Protein AF-A0A8T5GS54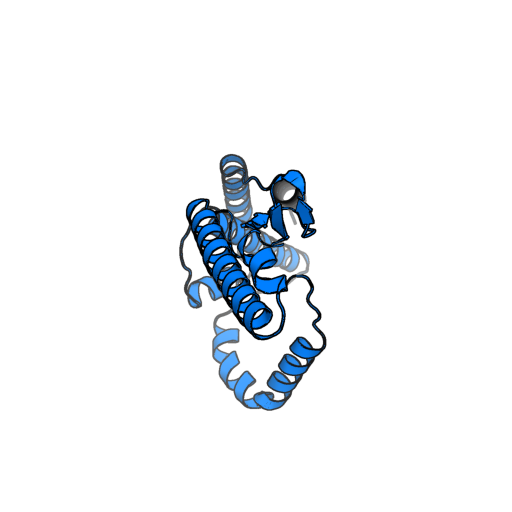-F1 (afdb_monomer)

Secondary structure (DSSP, 8-state):
--HHHHHHHHHHHHHHHHHHHHHHHHT---HHHHHHHHHHHHHHHHHSPP-SS--SHHHHHHHHHHHHHHHHHHHHHHHH--PPPPHHHHHHHTT--HHHHHHHHHHHHHTHHHHHHHHHHHHHH---TT-S----TTSHHHHHHHHHHHHHHHHHHHHHHHHHHHHH-TTHHHHHT-EEEEESSSS-EEETTTTEEEEE-TT-

Nearest PDB structures (foldseek):
  4hwh-assembly3_C  TM=6.757E-01  e=2.196E+00  Arabidopsis thaliana
  4hwd-assembly3_B  TM=6.911E-01  e=3.655E+00  Arabidopsis thaliana

Mean predicted aligned error: 18.64 Å

Sequence (204 aa):
MNEEILMESERILNELDRIGKFGNKYRVSLPQEEVRILDKIHELGESIPDIETPKNQDELVQAELKRRLTGDAFLLEQRLSPRHYDFDTVVSMYGIPAEDINGLRGWLESNREETLESIDRLYQTKDIPNLEFGLSLDIPSVRKKSEKFATKNIGRYHKHLGRLLQDLTGVGNFFGDIDVVPTDNPRSYFNPTRKTLAIGIPAI

Foldseek 3Di:
DPVVLVVLLVVLVVLVVVQVVVCVVPVDHDLVSLVVSLVSLVVSLVVQDADPDDPDPVSVVSNVSSLVSLLSSVVSCVVNDVDDDDPVRVCVSNVPPVVCVVCVVVVCVVCVVVVVVVVVVVVVVDPPVPPPPLPPVVPVVVVVVVQVVCQVVVVVVLLVVLVVVVVVDVCSVVSVQAREGEDCPQDWDADPVNSYTYHYDPRD

Structure (mmCIF, N/CA/C/O backbone):
data_AF-A0A8T5GS54-F1
#
_entry.id   AF-A0A8T5GS54-F1
#
loop_
_atom_site.group_PDB
_atom_site.id
_atom_site.type_symbol
_atom_site.label_atom_id
_atom_site.label_alt_id
_atom_site.label_comp_id
_atom_site.label_asym_id
_atom_site.label_entity_id
_atom_site.label_seq_id
_atom_site.pdbx_PDB_ins_code
_atom_site.Cartn_x
_atom_site.Cartn_y
_atom_site.Cartn_z
_atom_site.occupancy
_atom_site.B_iso_or_equiv
_atom_site.auth_seq_id
_atom_site.auth_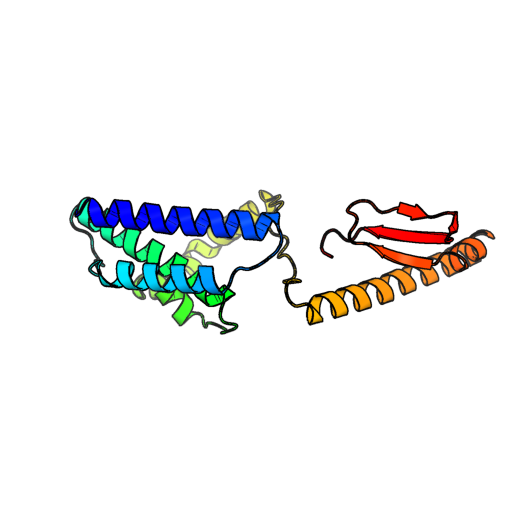comp_id
_atom_site.auth_asym_id
_atom_site.auth_atom_id
_atom_site.pdbx_PDB_model_num
ATOM 1 N N . MET A 1 1 ? -13.986 7.986 28.418 1.00 56.00 1 MET A N 1
ATOM 2 C CA . MET A 1 1 ? -12.767 7.441 27.766 1.00 56.00 1 MET A CA 1
ATOM 3 C C . MET A 1 1 ? -11.520 7.821 28.574 1.00 56.00 1 MET A C 1
ATOM 5 O O . MET A 1 1 ? -11.472 8.950 29.041 1.00 56.00 1 MET A O 1
ATOM 9 N N . ASN A 1 2 ? -10.538 6.928 28.774 1.00 70.75 2 ASN A N 1
ATOM 10 C CA . ASN A 1 2 ? -9.268 7.310 29.418 1.00 70.75 2 ASN A CA 1
ATOM 11 C C . ASN A 1 2 ? -8.469 8.192 28.445 1.00 70.75 2 ASN A C 1
ATOM 13 O O . ASN A 1 2 ? -8.000 7.690 27.425 1.00 70.75 2 ASN A O 1
ATOM 17 N N . GLU A 1 3 ? -8.321 9.486 28.745 1.00 75.50 3 GLU A N 1
ATOM 18 C CA . GLU A 1 3 ? -7.526 10.442 27.945 1.00 75.50 3 GLU A CA 1
ATOM 19 C C . GLU A 1 3 ? -6.102 9.931 27.674 1.00 75.50 3 GLU A C 1
ATOM 21 O O . GLU A 1 3 ? -5.528 10.175 26.617 1.00 75.50 3 GLU A O 1
ATOM 26 N N . GLU A 1 4 ? -5.571 9.141 28.602 1.00 78.38 4 GLU A N 1
ATOM 27 C CA . GLU A 1 4 ? -4.265 8.495 28.518 1.00 78.38 4 GLU A CA 1
ATOM 28 C C . GLU A 1 4 ? -4.138 7.541 27.315 1.00 78.38 4 GLU A C 1
ATOM 30 O O . GLU A 1 4 ? -3.127 7.574 26.617 1.00 78.38 4 GLU A O 1
ATOM 35 N N . ILE A 1 5 ? -5.187 6.769 26.995 1.00 77.12 5 ILE A N 1
ATOM 36 C CA . ILE A 1 5 ? -5.192 5.837 25.850 1.00 77.12 5 ILE A CA 1
ATOM 37 C C . ILE A 1 5 ? -5.170 6.614 24.533 1.00 77.12 5 ILE A C 1
ATOM 39 O O . ILE A 1 5 ? -4.448 6.246 23.607 1.00 77.12 5 ILE A O 1
ATOM 43 N N . LEU A 1 6 ? -5.929 7.709 24.441 1.00 76.31 6 LEU A N 1
ATOM 44 C CA . LEU A 1 6 ? -5.947 8.549 23.244 1.00 76.31 6 LEU A CA 1
ATOM 45 C C . LEU A 1 6 ? -4.602 9.226 22.997 1.00 76.31 6 LEU A C 1
ATOM 47 O O . LEU A 1 6 ? -4.109 9.193 21.871 1.00 76.31 6 LEU A O 1
ATOM 51 N N . MET A 1 7 ? -4.005 9.814 24.036 1.00 77.56 7 MET A N 1
ATOM 52 C CA . MET A 1 7 ? -2.699 10.461 23.911 1.00 77.56 7 MET A CA 1
ATOM 53 C C . MET A 1 7 ? -1.617 9.463 23.501 1.00 77.56 7 MET A C 1
ATOM 55 O O . MET A 1 7 ? -0.787 9.767 22.643 1.00 77.56 7 MET A O 1
ATOM 59 N N . GLU A 1 8 ? -1.630 8.266 24.087 1.00 81.69 8 GLU A N 1
ATOM 60 C CA . GLU A 1 8 ? -0.664 7.224 23.751 1.00 81.69 8 GLU A CA 1
ATOM 61 C C . GLU A 1 8 ? -0.866 6.714 22.315 1.00 81.69 8 GLU A C 1
ATOM 63 O O . GLU A 1 8 ? 0.102 6.574 21.566 1.00 81.69 8 GLU A O 1
ATOM 68 N N . SER A 1 9 ? -2.122 6.561 21.882 1.00 75.69 9 SER A N 1
ATOM 69 C CA . SER A 1 9 ? -2.459 6.221 20.493 1.00 75.69 9 SER A CA 1
ATOM 70 C C . SER A 1 9 ? -1.938 7.267 19.512 1.00 75.69 9 SER A C 1
ATOM 72 O O . SER A 1 9 ? -1.290 6.939 18.520 1.00 75.69 9 SER A O 1
ATOM 74 N N . GLU A 1 10 ? -2.194 8.547 19.787 1.00 79.81 10 GLU A N 1
ATOM 75 C CA . GLU A 1 10 ? -1.756 9.650 18.937 1.00 79.81 10 GLU A CA 1
ATOM 76 C C . GLU A 1 10 ? -0.225 9.734 18.878 1.00 79.81 10 GLU A C 1
ATOM 78 O O . GLU A 1 10 ? 0.350 9.970 17.811 1.00 79.81 10 GLU A O 1
ATOM 83 N N . ARG A 1 11 ? 0.460 9.476 19.998 1.00 84.31 11 ARG A N 1
ATOM 84 C CA . ARG A 1 11 ? 1.923 9.399 20.046 1.00 84.31 11 ARG A CA 1
ATOM 85 C C . ARG A 1 11 ? 2.456 8.294 19.137 1.00 84.31 11 ARG A C 1
ATOM 87 O O . ARG A 1 11 ? 3.347 8.562 18.330 1.00 84.31 11 ARG A O 1
ATOM 94 N N . ILE A 1 12 ? 1.904 7.087 19.239 1.00 81.25 12 ILE A N 1
ATOM 95 C CA . ILE A 1 12 ? 2.323 5.927 18.442 1.00 81.25 12 ILE A CA 1
ATOM 96 C C . ILE A 1 12 ? 2.060 6.163 16.950 1.00 81.25 12 ILE A C 1
ATOM 98 O O . ILE A 1 12 ? 2.950 5.942 16.129 1.00 81.25 12 ILE A O 1
ATOM 102 N N . LEU A 1 13 ? 0.886 6.688 16.589 1.00 76.81 13 LEU A N 1
ATOM 103 C CA . LEU A 1 13 ? 0.546 7.003 15.198 1.00 76.81 13 LEU A CA 1
ATOM 104 C C . LEU A 1 13 ? 1.468 8.084 14.609 1.00 76.81 13 LEU A C 1
ATOM 106 O O . LEU A 1 13 ? 1.889 7.984 13.456 1.00 76.81 13 LEU A O 1
ATOM 110 N N . ASN A 1 14 ? 1.842 9.090 15.402 1.00 78.62 14 ASN A N 1
ATOM 111 C CA . ASN A 1 14 ? 2.803 10.111 14.987 1.00 78.62 14 ASN A CA 1
ATOM 112 C C . ASN A 1 14 ? 4.232 9.558 14.843 1.00 78.62 14 ASN A C 1
ATOM 114 O O . ASN A 1 14 ? 4.967 9.986 13.949 1.00 78.62 14 ASN A O 1
ATOM 118 N N . GLU A 1 15 ? 4.652 8.622 15.702 1.00 79.44 15 GLU A N 1
ATOM 119 C CA . GLU A 1 15 ? 5.921 7.897 15.535 1.00 79.44 15 GLU A CA 1
ATOM 120 C C . GLU A 1 15 ? 5.909 7.080 14.234 1.00 79.44 15 GLU A C 1
ATOM 122 O O . GLU A 1 15 ? 6.855 7.175 13.447 1.00 79.44 15 GLU A O 1
ATOM 127 N N . LEU A 1 16 ? 4.816 6.365 13.956 1.00 76.94 16 LEU A N 1
ATOM 128 C CA . LEU A 1 16 ? 4.643 5.571 12.740 1.00 76.94 16 LEU A CA 1
ATOM 129 C C . LEU A 1 16 ? 4.696 6.439 11.471 1.00 76.94 16 LEU A C 1
ATOM 131 O O . LEU A 1 16 ? 5.407 6.107 10.521 1.00 76.94 16 LEU A O 1
ATOM 135 N N . ASP A 1 17 ? 4.020 7.591 11.468 1.00 76.44 17 ASP A N 1
ATOM 136 C CA . ASP A 1 17 ? 4.053 8.548 10.354 1.00 76.44 17 ASP A CA 1
ATOM 137 C C . ASP A 1 17 ? 5.460 9.133 10.135 1.00 76.44 17 ASP A C 1
ATOM 139 O O . ASP A 1 17 ? 5.916 9.281 8.998 1.00 76.44 17 ASP A O 1
ATOM 143 N N . ARG A 1 18 ? 6.211 9.409 11.211 1.00 78.81 18 ARG A N 1
ATOM 144 C CA . ARG A 1 18 ? 7.612 9.854 11.107 1.00 78.81 18 ARG A CA 1
ATOM 145 C C . ARG A 1 18 ? 8.504 8.790 10.477 1.00 78.81 18 ARG A C 1
ATOM 147 O O . ARG A 1 18 ? 9.307 9.139 9.609 1.00 78.81 18 ARG A O 1
ATOM 154 N N . ILE A 1 19 ? 8.357 7.526 10.877 1.00 74.31 19 ILE A N 1
ATOM 155 C CA . ILE A 1 19 ? 9.087 6.411 10.259 1.00 74.31 19 ILE A CA 1
ATOM 156 C C . ILE A 1 19 ? 8.702 6.285 8.787 1.00 74.31 19 ILE A C 1
ATOM 158 O O . ILE A 1 19 ? 9.589 6.217 7.940 1.00 74.31 19 ILE A O 1
ATOM 162 N N . GLY A 1 20 ? 7.410 6.355 8.457 1.00 70.56 20 GLY A N 1
ATOM 163 C CA . GLY A 1 20 ? 6.933 6.320 7.074 1.00 70.56 20 GLY A CA 1
ATOM 164 C C . GLY A 1 20 ? 7.516 7.449 6.217 1.00 70.56 20 GLY A C 1
ATOM 165 O O . GLY A 1 20 ? 8.034 7.208 5.127 1.00 70.56 20 GLY A O 1
ATOM 166 N N . LYS A 1 21 ? 7.517 8.687 6.725 1.00 74.75 21 LYS A N 1
ATOM 167 C CA . LYS A 1 21 ? 8.115 9.852 6.049 1.00 74.75 21 LYS A CA 1
ATOM 168 C C . LYS A 1 21 ? 9.622 9.710 5.868 1.00 74.75 21 LYS A C 1
ATOM 170 O O . LYS A 1 21 ? 10.140 10.056 4.806 1.00 74.75 21 LYS A O 1
ATOM 175 N N . PHE A 1 22 ? 10.327 9.212 6.882 1.00 69.31 22 PHE A N 1
ATOM 176 C CA . PHE A 1 22 ? 11.760 8.948 6.796 1.00 69.31 22 PHE A CA 1
ATOM 177 C C . PHE A 1 22 ? 12.052 7.864 5.754 1.00 69.31 22 PHE A C 1
ATOM 179 O O . PHE A 1 22 ? 12.861 8.085 4.851 1.00 69.31 22 PHE A O 1
ATOM 186 N N . GLY A 1 23 ? 11.340 6.739 5.820 1.00 64.56 23 GLY A N 1
ATOM 187 C CA . GLY A 1 23 ? 11.488 5.634 4.883 1.00 64.56 23 GLY A CA 1
ATOM 188 C C . GLY A 1 23 ? 11.211 6.051 3.443 1.00 64.56 23 GLY A C 1
ATOM 189 O O . GLY A 1 23 ? 12.020 5.766 2.566 1.00 64.56 23 GLY A O 1
ATOM 190 N N . ASN A 1 24 ? 10.167 6.848 3.204 1.00 67.00 24 ASN A N 1
ATOM 191 C CA . ASN A 1 24 ? 9.862 7.388 1.877 1.00 67.00 24 ASN A CA 1
ATOM 192 C C . ASN A 1 24 ? 10.939 8.359 1.371 1.00 67.00 24 ASN A C 1
ATOM 194 O O . ASN A 1 24 ? 11.311 8.324 0.198 1.00 67.00 24 ASN A O 1
ATOM 198 N N . LYS A 1 25 ? 11.460 9.229 2.245 1.00 67.44 25 LYS A N 1
ATOM 199 C CA . LYS A 1 25 ? 12.468 10.232 1.877 1.00 67.44 25 LYS A CA 1
ATOM 200 C C . LYS A 1 25 ? 13.823 9.608 1.547 1.00 67.44 25 LYS A C 1
ATOM 202 O O . LYS A 1 25 ? 14.500 10.081 0.637 1.00 67.44 25 LYS A O 1
ATOM 207 N N . TYR A 1 26 ? 14.226 8.588 2.299 1.00 61.84 26 TYR A N 1
ATOM 208 C CA . TYR A 1 26 ? 15.555 7.986 2.191 1.00 61.84 26 TYR A CA 1
ATOM 209 C C . TYR A 1 26 ? 15.557 6.624 1.485 1.00 61.84 26 TYR A C 1
ATOM 211 O O . TYR A 1 26 ? 16.636 6.109 1.210 1.00 61.84 26 TYR A O 1
ATOM 219 N N . ARG A 1 27 ? 14.382 6.072 1.146 1.00 61.88 27 ARG A N 1
ATOM 220 C CA . ARG A 1 27 ? 14.188 4.724 0.575 1.00 61.88 27 ARG A CA 1
ATOM 221 C C . ARG A 1 27 ? 14.847 3.626 1.420 1.00 61.88 27 ARG A C 1
ATOM 223 O O . ARG A 1 27 ? 15.530 2.747 0.900 1.00 61.88 27 ARG A O 1
ATOM 230 N N . VAL A 1 28 ? 14.685 3.715 2.739 1.00 67.38 28 VAL A N 1
ATOM 231 C CA . VAL A 1 28 ? 15.258 2.778 3.718 1.00 67.38 28 VAL A CA 1
ATOM 232 C C . VAL A 1 28 ? 14.166 2.363 4.698 1.00 67.38 28 VAL A C 1
ATOM 234 O O . VAL A 1 28 ? 13.539 3.224 5.306 1.00 67.38 28 VAL A O 1
ATOM 237 N N . SER A 1 29 ? 13.954 1.058 4.874 1.00 67.19 29 SER A N 1
ATOM 238 C CA . SER A 1 29 ? 13.132 0.533 5.975 1.00 67.19 29 SER A CA 1
ATOM 239 C C . SER A 1 29 ? 13.959 0.481 7.259 1.00 67.19 29 SER A C 1
ATOM 241 O O . SER A 1 29 ? 15.176 0.270 7.219 1.00 67.19 29 SER A O 1
ATOM 243 N N . LEU A 1 30 ? 13.297 0.670 8.402 1.00 74.12 30 LEU A N 1
ATOM 244 C CA . LEU A 1 30 ? 13.902 0.578 9.730 1.00 74.12 30 LEU A CA 1
ATOM 245 C C . LEU A 1 30 ? 13.224 -0.557 10.514 1.00 74.12 30 LEU A C 1
ATOM 247 O O . LEU A 1 30 ? 12.458 -0.280 11.437 1.00 74.12 30 LEU A O 1
ATOM 251 N N . PRO A 1 31 ? 13.516 -1.838 10.206 1.00 71.00 31 PRO A N 1
ATOM 252 C CA . PRO A 1 31 ? 12.735 -2.966 10.713 1.00 71.00 31 PRO A CA 1
ATOM 253 C C . PRO A 1 31 ? 12.708 -3.053 12.239 1.00 71.00 31 PRO A C 1
ATOM 255 O O . PRO A 1 31 ? 11.710 -3.450 12.818 1.00 71.00 31 PRO A O 1
ATOM 258 N N . GLN A 1 32 ? 13.792 -2.658 12.912 1.00 72.88 32 GLN A N 1
ATOM 259 C CA . GLN A 1 32 ? 13.862 -2.665 14.377 1.00 72.88 32 GLN A CA 1
ATOM 260 C C . GLN A 1 32 ? 12.916 -1.639 15.015 1.00 72.88 32 GLN A C 1
ATOM 262 O O . GLN A 1 32 ? 12.308 -1.916 16.044 1.00 72.88 32 GLN A O 1
ATOM 267 N N . GLU A 1 33 ? 12.784 -0.461 14.406 1.00 73.69 33 GLU A N 1
ATOM 268 C CA . GLU A 1 33 ? 11.873 0.580 14.887 1.00 73.69 33 GLU A CA 1
ATOM 269 C C . GLU A 1 33 ? 10.423 0.245 14.516 1.00 73.69 33 GLU A C 1
ATOM 271 O O . GLU A 1 33 ? 9.524 0.453 15.324 1.00 73.69 33 GLU A O 1
ATOM 276 N N . GLU A 1 34 ? 10.201 -0.335 13.334 1.00 73.81 34 GLU A N 1
ATOM 277 C CA . GLU A 1 34 ? 8.894 -0.833 12.894 1.00 73.81 34 GLU A CA 1
ATOM 278 C C . GLU A 1 34 ? 8.389 -1.968 13.807 1.00 73.81 34 GLU A C 1
ATOM 280 O O . GLU A 1 34 ? 7.249 -1.911 14.255 1.00 73.81 34 GLU A O 1
ATOM 285 N N . VAL A 1 35 ? 9.239 -2.934 14.183 1.00 76.56 35 VAL A N 1
ATOM 286 C CA . VAL A 1 35 ? 8.896 -3.981 15.169 1.00 76.56 35 VAL A CA 1
ATOM 287 C C . VAL A 1 35 ? 8.598 -3.375 16.543 1.00 76.56 35 VAL A C 1
ATOM 289 O O . VAL A 1 35 ? 7.601 -3.727 17.159 1.00 76.56 35 VAL A O 1
ATOM 292 N N . ARG A 1 36 ? 9.396 -2.403 17.011 1.00 81.00 36 ARG A N 1
ATOM 293 C CA . ARG A 1 36 ? 9.126 -1.744 18.301 1.00 81.00 36 ARG A CA 1
ATOM 294 C C . ARG A 1 36 ? 7.778 -1.022 18.305 1.00 81.00 36 ARG A C 1
ATOM 296 O O . ARG A 1 36 ? 7.096 -1.010 19.324 1.00 81.00 36 ARG A O 1
ATOM 303 N N . ILE A 1 37 ? 7.418 -0.359 17.206 1.00 82.19 37 ILE A N 1
ATOM 304 C CA . ILE A 1 37 ? 6.107 0.288 17.088 1.00 82.19 37 ILE A CA 1
ATOM 305 C C . ILE A 1 37 ? 4.999 -0.759 17.024 1.00 82.19 37 ILE A C 1
ATOM 307 O O . ILE A 1 37 ? 3.977 -0.569 17.671 1.00 82.19 37 ILE A O 1
ATOM 311 N N . LEU A 1 38 ? 5.207 -1.857 16.299 1.00 80.00 38 LEU A N 1
ATOM 312 C CA . LEU A 1 38 ? 4.246 -2.950 16.227 1.00 80.00 38 LEU A CA 1
ATOM 313 C C . LEU A 1 38 ? 3.907 -3.504 17.618 1.00 80.00 38 LEU A C 1
ATOM 315 O O . LEU A 1 38 ? 2.730 -3.596 17.955 1.00 80.00 38 LEU A O 1
ATOM 319 N N . ASP A 1 39 ? 4.922 -3.789 18.437 1.00 83.12 39 ASP A N 1
ATOM 320 C CA . ASP A 1 39 ? 4.730 -4.280 19.806 1.00 83.12 39 ASP A CA 1
ATOM 321 C C . ASP A 1 39 ? 3.901 -3.287 20.641 1.00 83.12 39 ASP A C 1
ATOM 323 O O . ASP A 1 39 ? 2.938 -3.677 21.296 1.00 83.12 39 ASP A O 1
ATOM 327 N N . LYS A 1 40 ? 4.197 -1.980 20.541 1.00 85.69 40 LYS A N 1
ATOM 328 C CA . LYS A 1 40 ? 3.414 -0.930 21.218 1.00 85.69 40 LYS A CA 1
ATOM 329 C C . LYS A 1 40 ? 1.961 -0.866 20.736 1.00 85.69 40 LYS A C 1
ATOM 331 O O . LYS A 1 40 ? 1.067 -0.598 21.535 1.00 85.69 40 LYS A O 1
ATOM 336 N N . ILE A 1 41 ? 1.719 -1.051 19.434 1.00 84.50 41 ILE A N 1
ATOM 337 C CA . ILE A 1 41 ? 0.361 -1.050 18.876 1.00 84.50 41 ILE A CA 1
ATOM 338 C C . ILE A 1 41 ? -0.422 -2.255 19.403 1.00 84.50 41 ILE A C 1
ATOM 340 O O . ILE A 1 41 ? -1.581 -2.087 19.775 1.00 84.50 41 ILE A O 1
ATOM 344 N N . HIS A 1 42 ? 0.198 -3.436 19.479 1.00 83.88 42 HIS A N 1
ATOM 345 C CA . HIS A 1 42 ? -0.431 -4.636 20.041 1.00 83.88 42 HIS A CA 1
ATOM 346 C C . HIS A 1 42 ? -0.748 -4.473 21.528 1.00 83.88 42 HIS A C 1
ATOM 348 O O . HIS A 1 42 ? -1.895 -4.672 21.919 1.00 83.88 42 HIS A O 1
ATOM 354 N N . GLU A 1 43 ? 0.214 -4.016 22.336 1.00 86.81 43 GLU A N 1
ATOM 355 C CA . GLU A 1 43 ? 0.002 -3.747 23.769 1.00 86.81 43 GLU A CA 1
ATOM 356 C C . GLU A 1 43 ? -1.159 -2.765 24.003 1.00 86.81 43 GLU A C 1
ATOM 358 O O . GLU A 1 43 ? -2.012 -2.975 24.870 1.00 86.81 43 GLU A O 1
ATOM 363 N N . LEU A 1 44 ? -1.229 -1.699 23.201 1.00 84.75 44 LEU A N 1
ATOM 364 C CA . LEU A 1 44 ? -2.306 -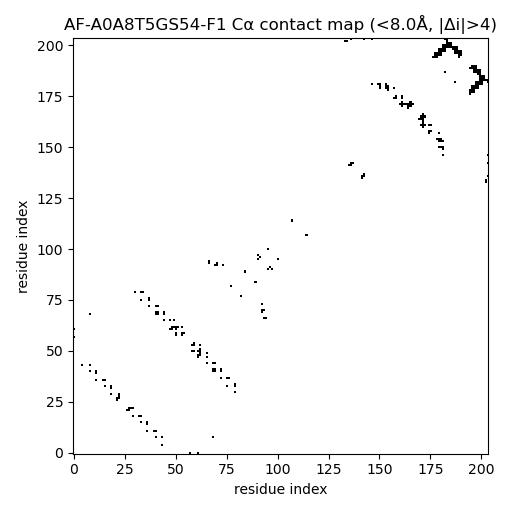0.719 23.298 1.00 84.75 44 LEU A CA 1
ATOM 365 C C . LEU A 1 44 ? -3.638 -1.277 22.779 1.00 84.75 44 LEU A C 1
ATOM 367 O O . LEU A 1 44 ? -4.677 -1.042 23.393 1.00 84.75 44 LEU A O 1
ATOM 371 N N . GLY A 1 45 ? -3.623 -2.034 21.683 1.00 82.44 45 GLY A N 1
ATOM 372 C CA . GLY A 1 45 ? -4.807 -2.658 21.097 1.00 82.44 45 GLY A CA 1
ATOM 373 C C . GLY A 1 45 ? -5.462 -3.684 22.025 1.00 82.44 45 GLY A C 1
ATOM 374 O O . GLY A 1 45 ? -6.688 -3.703 22.133 1.00 82.44 45 GLY A O 1
ATOM 375 N N . GLU A 1 46 ? -4.665 -4.478 22.748 1.00 84.62 46 GLU A N 1
ATOM 376 C CA . GLU A 1 46 ? -5.149 -5.414 23.774 1.00 84.62 46 GLU A CA 1
ATOM 377 C C . GLU A 1 46 ? -5.778 -4.696 24.977 1.00 84.62 46 GLU A C 1
ATOM 379 O O . GLU A 1 46 ? -6.711 -5.213 25.594 1.00 84.62 46 GLU A O 1
ATOM 384 N N . SER A 1 47 ? -5.313 -3.484 25.297 1.00 84.56 47 SER A N 1
ATOM 385 C CA . SER A 1 47 ? -5.872 -2.677 26.388 1.00 84.56 47 SER A CA 1
ATOM 386 C C . SER A 1 47 ? -7.256 -2.086 26.075 1.00 84.56 47 SER A C 1
ATOM 388 O O . SER A 1 47 ? -7.978 -1.687 26.995 1.00 84.56 47 SER A O 1
ATOM 390 N N . ILE A 1 48 ? -7.649 -2.036 24.794 1.00 82.69 48 ILE A N 1
ATOM 391 C CA . ILE A 1 48 ? -8.945 -1.507 24.359 1.00 82.69 48 ILE A CA 1
ATOM 392 C C . ILE A 1 48 ? -9.956 -2.667 24.252 1.00 82.69 48 ILE A C 1
ATOM 394 O O . ILE A 1 48 ? -9.710 -3.646 23.540 1.00 82.69 48 ILE A O 1
ATOM 398 N N . PRO A 1 49 ? -11.119 -2.590 24.928 1.00 80.94 49 PRO A N 1
ATOM 399 C CA . PRO A 1 49 ? -12.140 -3.633 24.840 1.00 80.94 49 PRO A CA 1
ATOM 400 C C . PRO A 1 49 ? -12.683 -3.775 23.409 1.00 80.94 49 PRO A C 1
ATOM 402 O O . PRO A 1 49 ? -12.813 -2.786 22.690 1.00 80.94 49 PRO A O 1
ATOM 405 N N . ASP A 1 50 ? -13.014 -5.005 22.995 1.00 79.94 50 ASP A N 1
ATOM 406 C CA . ASP A 1 50 ? -13.754 -5.220 21.745 1.00 79.94 50 ASP A CA 1
ATOM 407 C C . ASP A 1 50 ? -15.211 -4.811 21.911 1.00 79.94 50 ASP A C 1
ATOM 409 O O . ASP A 1 50 ? -15.942 -5.356 22.739 1.00 79.94 50 ASP A O 1
ATOM 413 N N . ILE A 1 51 ? -15.620 -3.835 21.106 1.00 79.44 51 ILE A N 1
ATOM 414 C CA . ILE A 1 51 ? -16.971 -3.288 21.095 1.00 79.44 51 ILE A CA 1
ATOM 415 C C . ILE A 1 51 ? -17.511 -3.441 19.673 1.00 79.44 51 ILE A C 1
ATOM 417 O O . ILE A 1 51 ? -17.197 -2.647 18.791 1.00 79.44 51 ILE A O 1
ATOM 421 N N . GLU A 1 52 ? -18.335 -4.464 19.448 1.00 73.88 52 GLU A N 1
ATOM 422 C CA . GLU A 1 52 ? -18.962 -4.711 18.139 1.00 73.88 52 GLU A CA 1
ATOM 423 C C . GLU A 1 52 ? -20.116 -3.738 17.858 1.00 73.88 52 GLU A C 1
ATOM 425 O O . GLU A 1 52 ? -20.287 -3.264 16.737 1.00 73.88 52 GLU A O 1
ATOM 430 N N . THR A 1 53 ? -20.896 -3.403 18.890 1.00 78.12 53 THR A N 1
ATOM 431 C CA . THR A 1 53 ? -22.054 -2.504 18.791 1.00 78.12 53 THR A CA 1
ATOM 432 C C . THR A 1 53 ? -21.925 -1.349 19.787 1.00 78.12 53 THR A C 1
ATOM 434 O O . THR A 1 53 ? -22.357 -1.494 20.938 1.00 78.12 53 THR A O 1
ATOM 437 N N . PRO A 1 54 ? -21.333 -0.211 19.387 1.00 80.19 54 PRO A N 1
ATOM 438 C CA . PRO A 1 54 ? -21.173 0.937 20.271 1.00 80.19 54 PRO A CA 1
ATOM 439 C C . PRO A 1 54 ? -22.530 1.574 20.596 1.00 80.19 54 PRO A C 1
ATOM 441 O O . PRO A 1 54 ? -23.331 1.862 19.706 1.00 80.19 54 PRO A O 1
ATOM 444 N N . LYS A 1 55 ? -22.803 1.803 21.885 1.00 82.50 55 LYS A N 1
ATOM 445 C CA . LYS A 1 55 ? -24.073 2.366 22.386 1.00 82.50 55 LYS A CA 1
ATOM 446 C C . LYS A 1 55 ? -23.993 3.858 22.685 1.00 82.50 55 LYS A C 1
ATOM 448 O O . LYS A 1 55 ? -25.020 4.510 22.866 1.00 82.50 55 LYS A O 1
ATOM 453 N N . ASN A 1 56 ? -22.785 4.399 22.767 1.00 82.75 56 ASN A N 1
ATOM 454 C CA . ASN A 1 56 ? -22.522 5.808 23.017 1.00 82.75 56 ASN A CA 1
ATOM 455 C C . ASN A 1 56 ? -21.296 6.274 22.215 1.00 82.75 56 ASN A C 1
ATOM 457 O O . ASN A 1 56 ? -20.585 5.478 21.602 1.00 82.75 56 ASN A O 1
ATOM 461 N N . GLN A 1 57 ? -21.077 7.589 22.191 1.00 73.38 57 GLN A N 1
ATOM 462 C CA . GLN A 1 57 ? -20.002 8.203 21.414 1.00 73.38 57 GLN A CA 1
ATOM 463 C C . GLN A 1 57 ? -18.607 7.759 21.883 1.00 73.38 57 GLN A C 1
ATOM 465 O O . GLN A 1 57 ? -17.729 7.552 21.052 1.00 73.38 57 GLN A O 1
ATOM 470 N N . ASP A 1 58 ? -18.414 7.564 23.186 1.00 72.88 58 ASP A N 1
ATOM 471 C CA . ASP A 1 58 ? -17.144 7.098 23.749 1.00 72.88 58 ASP A CA 1
ATOM 472 C C . ASP A 1 58 ? -16.808 5.670 23.288 1.00 72.88 58 ASP A C 1
ATOM 474 O O . ASP A 1 58 ? -15.686 5.403 22.863 1.00 72.88 58 ASP A O 1
ATOM 478 N N . GLU A 1 59 ? -17.791 4.770 23.316 1.00 75.44 59 GLU A N 1
ATOM 479 C CA . GLU A 1 59 ? -17.674 3.394 22.825 1.00 75.44 59 GLU A CA 1
ATOM 480 C C . GLU A 1 59 ? -17.412 3.351 21.315 1.00 75.44 59 GLU A C 1
ATOM 482 O O . GLU A 1 59 ? -16.628 2.525 20.853 1.00 75.44 59 GLU A O 1
ATOM 487 N N . LEU A 1 60 ? -18.014 4.266 20.544 1.00 72.44 60 LEU A N 1
ATOM 488 C CA . LEU A 1 60 ? -17.753 4.392 19.108 1.00 72.44 60 LEU A CA 1
ATOM 489 C C . LEU A 1 60 ? -16.298 4.791 18.841 1.00 72.44 60 LEU A C 1
ATOM 491 O O . LEU A 1 60 ? -15.638 4.177 18.006 1.00 72.44 60 LEU A O 1
ATOM 495 N N . VAL A 1 61 ? -15.782 5.794 19.561 1.00 73.94 61 VAL A N 1
ATOM 496 C CA . VAL A 1 61 ? -14.384 6.224 19.409 1.00 73.94 61 VAL A CA 1
ATOM 497 C C . VAL A 1 61 ? -13.427 5.093 19.782 1.00 73.94 61 VAL A C 1
ATOM 499 O O . VAL A 1 61 ? -12.442 4.886 19.081 1.00 73.94 61 VAL A O 1
ATOM 502 N N . GLN A 1 62 ? -13.717 4.331 20.837 1.00 74.94 62 GLN A N 1
ATOM 503 C CA . GLN A 1 62 ? -12.894 3.188 21.238 1.00 74.94 62 GLN A CA 1
ATOM 504 C C . GLN A 1 62 ? -12.901 2.060 20.200 1.00 74.94 62 GLN A C 1
ATOM 506 O O . GLN A 1 62 ? -11.834 1.542 19.870 1.00 74.94 62 GLN A O 1
ATOM 511 N N . ALA A 1 63 ? -14.071 1.718 19.653 1.00 73.19 63 ALA A N 1
ATOM 512 C CA . ALA A 1 63 ? -14.199 0.702 18.611 1.00 73.19 63 ALA A CA 1
ATOM 513 C C . ALA A 1 63 ? -13.406 1.082 17.348 1.00 73.19 63 ALA A C 1
ATOM 515 O O . ALA A 1 63 ? -12.632 0.279 16.826 1.00 73.19 63 ALA A O 1
ATOM 516 N N . GLU A 1 64 ? -13.539 2.329 16.889 1.00 73.50 64 GLU A N 1
ATOM 517 C CA . GLU A 1 64 ? -12.816 2.833 15.716 1.00 73.50 64 GLU A CA 1
ATOM 518 C C . GLU A 1 64 ? -11.309 2.964 15.965 1.00 73.50 64 GLU A C 1
ATOM 520 O O . GLU A 1 64 ? -10.498 2.646 15.093 1.00 73.50 64 GLU A O 1
ATOM 525 N N . LEU A 1 65 ? -10.907 3.380 17.169 1.00 75.88 65 LEU A N 1
ATOM 526 C CA . LEU A 1 65 ? -9.502 3.459 17.558 1.00 75.88 65 LEU A CA 1
ATOM 527 C C . LEU A 1 65 ? -8.844 2.079 17.549 1.00 75.88 65 LEU A C 1
ATOM 529 O O . LEU A 1 65 ? -7.764 1.925 16.981 1.00 75.88 65 LEU A O 1
ATOM 533 N N . LYS A 1 66 ? -9.511 1.076 18.131 1.00 80.44 66 LYS A N 1
ATOM 534 C CA . LYS A 1 66 ? -9.033 -0.305 18.118 1.00 80.44 66 LYS A CA 1
ATOM 535 C C . LYS A 1 66 ? -8.914 -0.827 16.691 1.00 80.44 66 LYS A C 1
ATOM 537 O O . LYS A 1 66 ? -7.836 -1.267 16.312 1.00 80.44 66 LYS A O 1
ATOM 542 N N . ARG A 1 67 ? -9.962 -0.670 15.869 1.00 75.19 67 ARG A N 1
ATOM 543 C CA . ARG A 1 67 ? -9.942 -1.037 14.439 1.00 75.19 67 ARG A CA 1
ATOM 544 C C . ARG A 1 67 ? -8.757 -0.424 13.704 1.00 75.19 67 ARG A C 1
ATOM 546 O O . ARG A 1 67 ? -8.063 -1.117 12.963 1.00 75.19 67 ARG A O 1
ATOM 553 N N . ARG A 1 68 ? -8.502 0.868 13.923 1.00 74.81 68 ARG A N 1
ATOM 554 C CA . ARG A 1 68 ? -7.385 1.573 13.294 1.00 74.81 68 ARG A CA 1
ATOM 555 C C . ARG A 1 68 ? -6.033 1.030 13.743 1.00 74.81 68 ARG A C 1
ATOM 557 O O . ARG A 1 68 ? -5.194 0.756 12.893 1.00 74.81 68 ARG A O 1
ATOM 564 N N . LEU A 1 69 ? -5.830 0.856 15.049 1.00 76.56 69 LEU A N 1
ATOM 565 C CA . LEU A 1 69 ? -4.593 0.297 15.599 1.00 76.56 69 LEU A CA 1
ATOM 566 C C . LEU A 1 69 ? -4.339 -1.112 15.050 1.00 76.56 69 LEU A C 1
ATOM 568 O O . LEU A 1 69 ? -3.248 -1.388 14.562 1.00 76.56 69 LEU A O 1
ATOM 572 N N . THR A 1 70 ? -5.357 -1.973 15.029 1.00 79.12 70 THR A N 1
ATOM 573 C CA . THR A 1 70 ? -5.253 -3.327 14.470 1.00 79.12 70 THR A CA 1
ATOM 574 C C . THR A 1 70 ? -4.917 -3.305 12.975 1.00 79.12 70 THR A C 1
ATOM 576 O O . THR A 1 70 ? -4.036 -4.043 12.534 1.00 79.12 70 THR A O 1
ATOM 579 N N . GLY A 1 71 ? -5.556 -2.427 12.195 1.00 72.00 71 GLY A N 1
ATOM 580 C CA . GLY A 1 71 ? -5.257 -2.264 10.770 1.00 72.00 71 GLY A CA 1
ATOM 581 C C . GLY A 1 71 ? -3.832 -1.761 10.504 1.00 72.00 71 GLY A C 1
ATOM 582 O O . GLY A 1 71 ? -3.143 -2.285 9.627 1.00 72.00 71 GLY A O 1
ATOM 583 N N . ASP A 1 72 ? -3.362 -0.783 11.280 1.00 71.62 72 ASP A N 1
ATOM 584 C CA . ASP A 1 72 ? -2.020 -0.208 11.137 1.00 71.62 72 ASP A CA 1
ATOM 585 C C . ASP A 1 72 ? -0.921 -1.194 11.579 1.00 71.62 72 ASP A C 1
ATOM 587 O O . ASP A 1 72 ? 0.084 -1.333 10.874 1.00 71.62 72 ASP A O 1
ATOM 591 N N . ALA A 1 73 ? -1.124 -1.933 12.680 1.00 78.69 73 ALA A N 1
ATOM 592 C CA . ALA A 1 73 ? -0.251 -3.041 13.086 1.00 78.69 73 ALA A CA 1
ATOM 593 C C . ALA A 1 73 ? -0.133 -4.084 11.976 1.00 78.69 73 ALA A C 1
ATOM 595 O O . ALA A 1 73 ? 0.967 -4.489 11.603 1.00 78.69 73 ALA A O 1
ATOM 596 N N . PHE A 1 74 ? -1.263 -4.466 11.389 1.00 70.62 74 PHE A N 1
ATOM 597 C CA . PHE A 1 74 ? -1.291 -5.455 10.328 1.00 70.62 74 PHE A CA 1
ATOM 598 C C . PHE A 1 74 ? -0.524 -5.004 9.070 1.00 70.62 74 PHE A C 1
ATOM 600 O O . PHE A 1 74 ? 0.283 -5.756 8.518 1.00 70.62 74 PHE A O 1
ATOM 607 N N . LEU A 1 75 ? -0.718 -3.760 8.619 1.00 72.19 75 LEU A N 1
ATOM 608 C CA . LEU A 1 75 ? 0.024 -3.209 7.476 1.00 72.19 75 LEU A CA 1
ATOM 609 C C . LEU A 1 75 ? 1.535 -3.146 7.733 1.00 72.19 75 LEU A C 1
ATOM 611 O O . LEU A 1 75 ? 2.336 -3.233 6.795 1.00 72.19 75 LEU A O 1
ATOM 615 N N . LEU A 1 76 ? 1.928 -2.955 8.992 1.00 71.94 76 LEU A N 1
ATOM 616 C CA . LEU A 1 76 ? 3.321 -2.976 9.418 1.00 71.94 76 LEU A CA 1
ATOM 617 C C . LEU A 1 76 ? 3.863 -4.414 9.426 1.00 71.94 76 LEU A C 1
ATOM 619 O O . LEU A 1 76 ? 4.926 -4.669 8.861 1.00 71.94 76 LEU A O 1
ATOM 623 N N . GLU A 1 77 ? 3.096 -5.377 9.940 1.00 73.00 77 GLU A N 1
ATOM 624 C CA . GLU A 1 77 ? 3.418 -6.808 9.881 1.00 73.00 77 GLU A CA 1
ATOM 625 C C . GLU A 1 77 ? 3.563 -7.323 8.456 1.00 73.00 77 GLU A C 1
ATOM 627 O O . GLU A 1 77 ? 4.486 -8.083 8.182 1.00 73.00 77 GLU A O 1
ATOM 632 N N . GLN A 1 78 ? 2.699 -6.910 7.528 1.00 69.19 78 GLN A N 1
ATOM 633 C CA . GLN A 1 78 ? 2.793 -7.313 6.125 1.00 69.19 78 GLN A CA 1
ATOM 634 C C . GLN A 1 78 ? 4.081 -6.804 5.464 1.00 69.19 78 GLN A C 1
ATOM 636 O O . GLN A 1 78 ? 4.647 -7.473 4.599 1.00 69.19 78 GLN A O 1
ATOM 641 N N . ARG A 1 79 ? 4.568 -5.624 5.863 1.00 66.06 79 ARG A N 1
ATOM 642 C CA . ARG A 1 79 ? 5.864 -5.115 5.392 1.00 66.06 79 ARG A CA 1
ATOM 643 C C . ARG A 1 79 ? 7.031 -5.888 5.995 1.00 66.06 79 ARG A C 1
ATOM 645 O O . ARG A 1 79 ? 8.007 -6.153 5.297 1.00 66.06 79 ARG A O 1
ATOM 652 N N . LEU A 1 80 ? 6.919 -6.268 7.265 1.00 68.44 80 LEU A N 1
ATOM 653 C CA . LEU A 1 80 ? 7.952 -7.000 7.997 1.00 68.44 80 LEU A CA 1
ATOM 654 C C . LEU A 1 80 ? 7.979 -8.501 7.662 1.00 68.44 80 LEU A C 1
ATOM 656 O O . LEU A 1 80 ? 9.032 -9.135 7.749 1.00 68.44 80 LEU A O 1
ATOM 660 N N . SER A 1 81 ? 6.843 -9.077 7.265 1.00 63.88 81 SER A N 1
ATOM 661 C CA . SER A 1 81 ? 6.644 -10.509 7.058 1.00 63.88 81 SER A CA 1
ATOM 662 C C . SER A 1 81 ? 6.061 -10.801 5.671 1.00 63.88 81 SER A C 1
ATOM 664 O O . SER A 1 81 ? 4.967 -10.346 5.348 1.00 63.88 81 SER A O 1
ATOM 666 N N . PRO A 1 82 ? 6.712 -11.645 4.851 1.00 56.38 82 PRO A N 1
ATOM 667 C CA . PRO A 1 82 ? 6.269 -11.961 3.491 1.00 56.38 82 PRO A CA 1
ATOM 668 C C . PRO A 1 82 ? 5.063 -12.925 3.419 1.00 56.38 82 PRO A C 1
ATOM 670 O O . PRO A 1 82 ? 4.888 -13.628 2.417 1.00 56.38 82 PRO A O 1
ATOM 673 N N . ARG A 1 83 ? 4.231 -13.017 4.466 1.00 57.97 83 ARG A N 1
ATOM 674 C CA . ARG A 1 83 ? 3.066 -13.916 4.473 1.00 57.97 83 ARG A CA 1
ATOM 675 C C . ARG A 1 83 ? 2.035 -13.484 3.428 1.00 57.97 83 ARG A C 1
ATOM 677 O O . ARG A 1 83 ? 1.731 -12.307 3.274 1.00 57.97 83 ARG A O 1
ATOM 684 N N . HIS A 1 84 ? 1.519 -14.463 2.691 1.00 55.22 84 HIS A N 1
ATOM 685 C CA . HIS A 1 84 ? 0.365 -14.279 1.815 1.00 55.22 84 HIS A CA 1
ATOM 686 C C . HIS A 1 84 ? -0.895 -14.497 2.645 1.00 55.22 84 HIS A C 1
ATOM 688 O O . HIS A 1 84 ? -1.000 -15.513 3.333 1.00 55.22 84 HIS A O 1
ATOM 694 N N . TYR A 1 85 ? -1.820 -13.546 2.580 1.00 60.38 85 TYR A N 1
ATOM 695 C CA . TYR A 1 85 ? -3.079 -13.593 3.312 1.00 60.38 85 TYR A CA 1
ATOM 696 C C . TYR A 1 85 ? -4.213 -13.994 2.374 1.00 60.38 85 TYR A C 1
ATOM 698 O O . TYR A 1 85 ? -4.260 -13.548 1.225 1.00 60.38 85 TYR A O 1
ATOM 706 N N . ASP A 1 86 ? -5.094 -14.865 2.856 1.00 71.38 86 ASP A N 1
ATOM 707 C CA . ASP A 1 86 ? -6.324 -15.224 2.159 1.00 71.38 86 ASP A CA 1
ATOM 708 C C . ASP A 1 86 ? -7.432 -14.191 2.427 1.00 71.38 86 ASP A C 1
ATOM 710 O O . ASP A 1 86 ? -7.295 -13.281 3.248 1.00 71.38 86 ASP A O 1
ATOM 714 N N . PHE A 1 87 ? -8.522 -14.308 1.670 1.00 67.50 87 PHE A N 1
ATOM 715 C CA . PHE A 1 87 ? -9.645 -13.376 1.730 1.00 67.50 87 PHE A CA 1
ATOM 716 C C . PHE A 1 87 ? -10.266 -13.308 3.130 1.00 67.50 87 PHE A C 1
ATOM 718 O O . PHE A 1 87 ? -10.525 -12.214 3.621 1.00 67.50 87 PHE A O 1
ATOM 725 N N . ASP A 1 88 ? -10.437 -14.449 3.795 1.00 69.50 88 ASP A N 1
ATOM 726 C CA . ASP A 1 88 ? -11.060 -14.516 5.120 1.00 69.50 88 ASP A CA 1
ATOM 727 C C . ASP A 1 88 ? -10.191 -13.842 6.185 1.00 69.50 88 ASP A C 1
ATOM 729 O O . ASP A 1 88 ? -10.703 -13.126 7.051 1.00 69.50 88 ASP A O 1
ATOM 733 N N . THR A 1 89 ? -8.864 -13.977 6.079 1.00 69.25 89 THR A N 1
ATOM 734 C CA . THR A 1 89 ? -7.964 -13.229 6.953 1.00 69.25 89 THR A CA 1
ATOM 735 C C . THR A 1 89 ? -8.134 -11.726 6.703 1.00 69.25 89 THR A C 1
ATOM 737 O O . THR A 1 89 ? -8.313 -10.984 7.663 1.00 69.25 89 THR A O 1
ATOM 740 N N . VAL A 1 90 ? -8.175 -11.265 5.443 1.00 66.44 90 VAL A N 1
ATOM 741 C CA . VAL A 1 90 ? -8.375 -9.835 5.101 1.00 66.44 90 VAL A CA 1
ATOM 742 C C . VAL A 1 90 ? -9.688 -9.284 5.655 1.00 66.44 90 VAL A C 1
ATOM 744 O O . VAL A 1 90 ? -9.730 -8.187 6.207 1.00 66.44 90 VAL A O 1
ATOM 747 N N . VAL A 1 91 ? -10.758 -10.059 5.556 1.00 70.00 91 VAL A N 1
ATOM 748 C CA . VAL A 1 91 ? -12.070 -9.719 6.109 1.00 70.00 91 VAL A CA 1
ATOM 749 C C . VAL A 1 91 ? -12.006 -9.510 7.619 1.00 70.00 91 VAL A C 1
ATOM 751 O O . VAL A 1 91 ? -12.488 -8.492 8.121 1.00 70.00 91 VAL A O 1
ATOM 754 N N . SER A 1 92 ? -11.374 -10.446 8.333 1.00 69.75 92 SER A N 1
ATOM 755 C CA . SER A 1 92 ? -11.221 -10.342 9.784 1.00 69.75 92 SER A CA 1
ATOM 756 C C . SER A 1 92 ? -10.350 -9.146 10.187 1.00 69.75 92 SER A C 1
ATOM 758 O O . SER A 1 92 ? -10.648 -8.486 11.178 1.00 69.75 92 SER A O 1
ATOM 760 N N . MET A 1 93 ? -9.336 -8.801 9.380 1.00 63.91 93 MET A N 1
ATOM 761 C CA . MET A 1 93 ? -8.444 -7.661 9.633 1.00 63.91 93 MET A CA 1
ATOM 762 C C . MET A 1 93 ? -9.177 -6.323 9.609 1.00 63.91 93 MET A C 1
ATOM 764 O O . MET A 1 93 ? -8.915 -5.465 10.445 1.00 63.91 93 MET A O 1
ATOM 768 N N . TYR A 1 94 ? -10.089 -6.130 8.653 1.00 64.38 94 TYR A N 1
ATOM 769 C CA . TYR A 1 94 ? -10.863 -4.890 8.556 1.00 64.38 94 TYR A CA 1
ATOM 770 C C . TYR A 1 94 ? -12.049 -4.854 9.531 1.00 64.38 94 TYR A C 1
ATOM 772 O O . TYR A 1 94 ? -12.808 -3.885 9.530 1.00 64.38 94 TYR A O 1
ATOM 780 N N . GLY A 1 95 ? -12.218 -5.892 10.361 1.00 65.25 95 GLY A N 1
ATOM 781 C CA . GLY A 1 95 ? -13.327 -6.000 11.303 1.00 65.25 95 GLY A CA 1
ATOM 782 C C . GLY A 1 95 ? -14.687 -5.995 10.607 1.00 65.25 95 GLY A C 1
ATOM 783 O O . GLY A 1 95 ? -15.654 -5.484 11.176 1.00 65.25 95 GLY A O 1
ATOM 784 N N . ILE A 1 96 ? -14.747 -6.502 9.368 1.00 72.81 96 ILE A N 1
ATOM 785 C CA . ILE A 1 96 ? -15.982 -6.571 8.586 1.00 72.81 96 ILE A CA 1
ATOM 786 C C . ILE A 1 96 ? -16.811 -7.734 9.143 1.00 72.81 96 ILE A C 1
ATOM 788 O O . ILE A 1 96 ? -16.338 -8.875 9.118 1.00 72.81 96 ILE A O 1
ATOM 792 N N . PRO A 1 97 ? -18.038 -7.486 9.636 1.00 74.19 97 PRO A N 1
ATOM 793 C CA . PRO A 1 97 ? -18.923 -8.550 10.085 1.00 74.19 97 PRO A CA 1
ATOM 794 C C . PRO A 1 97 ? -19.155 -9.575 8.971 1.00 7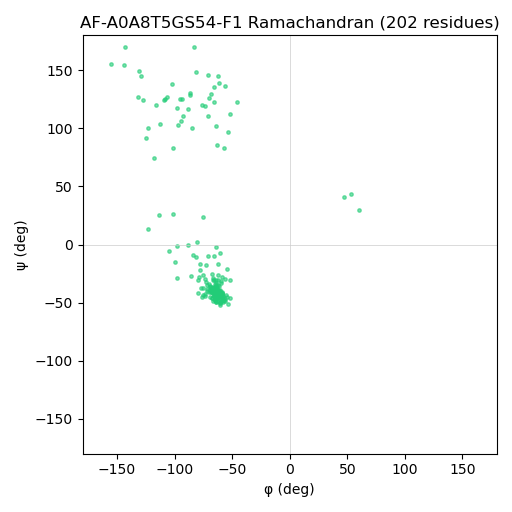4.19 97 PRO A C 1
ATOM 796 O O . PRO A 1 97 ? -19.422 -9.217 7.823 1.00 74.19 97 PRO A O 1
ATOM 799 N N . ALA A 1 98 ? -19.114 -10.868 9.302 1.00 72.06 98 ALA A N 1
ATOM 800 C CA . ALA A 1 98 ? -19.360 -11.929 8.320 1.00 72.06 98 ALA A CA 1
ATOM 801 C C . ALA A 1 98 ? -20.752 -11.808 7.664 1.00 72.06 98 ALA A C 1
ATOM 803 O O . ALA A 1 98 ? -20.948 -12.204 6.516 1.00 72.06 98 ALA A O 1
ATOM 804 N N . GLU A 1 99 ? -21.715 -11.228 8.382 1.00 76.31 99 GLU A N 1
ATOM 805 C CA . GLU A 1 99 ? -23.074 -10.951 7.910 1.00 76.31 99 GLU A CA 1
ATOM 806 C C . GLU A 1 99 ? -23.089 -9.996 6.706 1.00 76.31 99 GLU A C 1
ATOM 808 O O . GLU A 1 99 ? -23.784 -10.268 5.723 1.00 76.31 99 GLU A O 1
ATOM 813 N N . ASP A 1 100 ? -22.247 -8.959 6.725 1.00 71.81 100 ASP A N 1
ATOM 814 C CA . ASP A 1 100 ? -22.131 -7.984 5.635 1.00 71.81 100 ASP A CA 1
ATOM 815 C C . ASP A 1 100 ? -21.562 -8.625 4.362 1.00 71.81 100 ASP A C 1
ATOM 817 O O . ASP A 1 100 ? -21.931 -8.262 3.244 1.00 71.81 100 ASP A O 1
ATOM 821 N N . ILE A 1 101 ? -20.713 -9.644 4.511 1.00 79.50 101 ILE A N 1
ATOM 822 C CA . ILE A 1 101 ? -20.128 -10.388 3.386 1.00 79.50 101 ILE A CA 1
ATOM 823 C C . ILE A 1 101 ? -21.100 -11.414 2.832 1.00 79.50 101 ILE A C 1
ATOM 825 O O . ILE A 1 101 ? -21.238 -11.548 1.614 1.00 79.50 101 ILE A O 1
ATOM 829 N N . ASN A 1 102 ? -21.807 -12.116 3.716 1.00 79.94 102 ASN A N 1
ATOM 830 C CA . ASN A 1 102 ? -22.815 -13.091 3.318 1.00 79.94 102 ASN A CA 1
ATOM 831 C C . ASN A 1 102 ? -23.947 -12.419 2.518 1.00 79.94 102 ASN A C 1
ATOM 833 O O . ASN A 1 102 ? -24.451 -13.005 1.558 1.00 79.94 102 ASN A O 1
ATOM 837 N N . GLY A 1 103 ? -24.314 -11.178 2.864 1.00 81.06 103 GLY A N 1
ATOM 838 C CA . GLY A 1 103 ? -25.302 -10.379 2.129 1.00 81.06 103 GLY A CA 1
ATOM 839 C C . GLY A 1 103 ? -24.777 -9.742 0.835 1.00 81.06 103 GLY A C 1
ATOM 840 O O . GLY A 1 103 ? -25.562 -9.442 -0.070 1.00 81.06 103 GLY A O 1
ATOM 841 N N . LEU A 1 104 ? -23.455 -9.580 0.711 1.00 81.19 104 LEU A N 1
ATOM 842 C CA . LEU A 1 104 ? -22.816 -8.832 -0.373 1.00 81.19 104 LEU A CA 1
ATOM 843 C C . LEU A 1 104 ? -23.150 -9.396 -1.756 1.00 81.19 104 LEU A C 1
ATOM 845 O O . LEU A 1 104 ? -23.433 -8.637 -2.679 1.00 81.19 104 LEU A O 1
ATOM 849 N N . ARG A 1 105 ? -23.149 -10.727 -1.914 1.00 81.75 105 ARG A N 1
ATOM 850 C CA . ARG A 1 105 ? -23.420 -11.355 -3.218 1.00 81.75 105 ARG A CA 1
ATOM 851 C C . ARG A 1 105 ? -24.815 -10.999 -3.734 1.00 81.75 105 ARG A C 1
ATOM 853 O O . ARG A 1 105 ? -24.937 -10.562 -4.873 1.00 81.75 105 ARG A O 1
ATOM 860 N N . GLY A 1 106 ? -25.848 -11.161 -2.907 1.00 86.06 106 GLY A N 1
ATOM 861 C CA . GLY A 1 106 ? -27.227 -10.870 -3.314 1.00 86.06 106 GLY A CA 1
ATOM 862 C C . GLY A 1 106 ? -27.444 -9.383 -3.602 1.00 86.06 106 GLY A C 1
ATOM 863 O O . GLY A 1 106 ? -28.143 -9.021 -4.551 1.00 86.06 106 GLY A O 1
ATOM 864 N N . TRP A 1 107 ? -26.786 -8.516 -2.827 1.00 86.12 107 TRP A N 1
ATOM 865 C CA . TRP A 1 107 ? -26.807 -7.076 -3.063 1.00 86.12 107 TRP A CA 1
ATOM 866 C C . TRP A 1 107 ? -26.118 -6.694 -4.383 1.00 86.12 107 TRP A C 1
ATOM 868 O O . TRP A 1 107 ? -26.687 -5.931 -5.163 1.00 86.12 107 TRP A O 1
ATOM 878 N N . LEU A 1 108 ? -24.945 -7.268 -4.681 1.00 85.19 108 LEU A N 1
ATOM 879 C CA . LEU A 1 108 ? -24.206 -7.033 -5.929 1.00 85.19 108 LEU A CA 1
ATOM 880 C C . LEU A 1 108 ? -24.953 -7.550 -7.161 1.00 85.19 108 LEU A C 1
ATOM 882 O O . LEU A 1 108 ? -24.908 -6.916 -8.211 1.00 85.19 108 LEU A O 1
ATOM 886 N N . GLU A 1 109 ? -25.648 -8.683 -7.053 1.00 86.75 109 GLU A N 1
ATOM 887 C CA . GLU A 1 109 ? -26.488 -9.204 -8.137 1.00 86.75 109 GLU A CA 1
ATOM 888 C C . GLU A 1 109 ? -27.682 -8.283 -8.416 1.00 86.75 109 GLU A C 1
ATOM 890 O O . GLU A 1 109 ? -27.996 -8.021 -9.577 1.00 86.75 109 GLU A O 1
ATOM 895 N N . SER A 1 110 ? -28.300 -7.742 -7.362 1.00 90.31 110 SER A N 1
ATOM 896 C CA . SER A 1 110 ? -29.466 -6.855 -7.468 1.00 90.31 110 SER A CA 1
ATOM 897 C C . SER A 1 110 ? -29.113 -5.451 -7.973 1.00 90.31 110 SER A C 1
ATOM 899 O O . SER A 1 110 ? -29.927 -4.826 -8.644 1.00 90.31 110 SER A O 1
ATOM 901 N N . ASN A 1 111 ? -27.898 -4.967 -7.689 1.00 90.44 111 ASN A N 1
ATOM 902 C CA . ASN A 1 111 ? -27.423 -3.622 -8.050 1.00 90.44 111 ASN A CA 1
ATOM 903 C C . ASN A 1 111 ? -26.287 -3.664 -9.086 1.00 90.44 111 ASN A C 1
ATOM 905 O O . ASN A 1 111 ? -25.436 -2.772 -9.144 1.00 90.44 111 ASN A O 1
ATOM 909 N N . ARG A 1 112 ? -26.236 -4.731 -9.891 1.00 86.12 112 ARG A N 1
ATOM 910 C CA . ARG A 1 112 ? -25.117 -5.017 -10.796 1.00 86.12 112 ARG A CA 1
ATOM 911 C C . ARG A 1 112 ? -24.839 -3.884 -11.781 1.00 86.12 112 ARG A C 1
ATOM 913 O O . ARG A 1 112 ? -23.681 -3.512 -11.945 1.00 86.12 112 ARG A O 1
ATOM 920 N N . GLU A 1 113 ? -25.870 -3.367 -12.447 1.00 84.94 113 GLU A N 1
ATOM 921 C CA . GLU A 1 113 ? -25.711 -2.322 -13.471 1.00 84.94 113 GLU A CA 1
ATOM 922 C C . GLU A 1 113 ? -25.186 -1.015 -12.869 1.00 84.94 113 GLU A C 1
ATOM 924 O O . GLU A 1 113 ? -24.185 -0.492 -13.351 1.00 84.94 113 GLU A O 1
ATOM 929 N N . GLU A 1 114 ? -25.770 -0.548 -11.762 1.00 86.06 114 GLU A N 1
ATOM 930 C CA . GLU A 1 114 ? -25.320 0.668 -11.067 1.00 86.06 114 GLU A CA 1
ATOM 931 C C . GLU A 1 114 ? -23.901 0.527 -10.499 1.00 86.06 114 GLU A C 1
ATOM 933 O O . GLU A 1 114 ? -23.107 1.473 -10.526 1.00 86.06 114 GLU A O 1
ATOM 938 N N . THR A 1 115 ? -23.555 -0.668 -10.010 1.00 81.50 115 THR A N 1
ATOM 939 C CA . THR A 1 115 ? -22.213 -0.960 -9.493 1.00 81.50 115 THR A CA 1
ATOM 940 C C . THR A 1 115 ? -21.183 -0.930 -10.618 1.00 81.50 115 THR A C 1
ATOM 942 O O . THR A 1 115 ? -20.133 -0.308 -10.469 1.00 81.50 115 THR A O 1
ATOM 945 N N . LEU A 1 116 ? -21.479 -1.560 -11.760 1.00 83.38 116 LEU A N 1
ATOM 946 C CA . LEU A 1 116 ? -20.596 -1.553 -12.929 1.00 83.38 116 LEU A CA 1
ATOM 947 C C . LEU A 1 116 ? -20.434 -0.144 -13.501 1.00 83.38 116 LEU A C 1
ATOM 949 O O . LEU A 1 116 ? -19.313 0.267 -13.781 1.00 83.38 116 LEU A O 1
ATOM 953 N N . GLU A 1 117 ? -21.520 0.621 -13.598 1.00 82.62 117 GLU A N 1
ATOM 954 C CA . GLU A 1 117 ? -21.467 2.007 -14.057 1.00 82.62 117 GLU A CA 1
ATOM 955 C C . GLU A 1 117 ? -20.644 2.889 -13.105 1.00 82.62 117 GLU A C 1
ATOM 957 O O . GLU A 1 117 ? -19.851 3.720 -13.546 1.00 82.62 117 GLU A O 1
ATOM 962 N N . SER A 1 118 ? -20.777 2.691 -11.792 1.00 76.12 118 SER A N 1
ATOM 963 C CA . SER A 1 118 ? -19.984 3.412 -10.789 1.00 76.12 118 SER A CA 1
ATOM 964 C C . SER A 1 118 ? -18.502 3.047 -10.854 1.00 76.12 118 SER A C 1
ATOM 966 O O . SER A 1 118 ? -17.653 3.930 -10.731 1.00 76.12 118 SER A O 1
ATOM 968 N N . ILE A 1 119 ? -18.180 1.770 -11.084 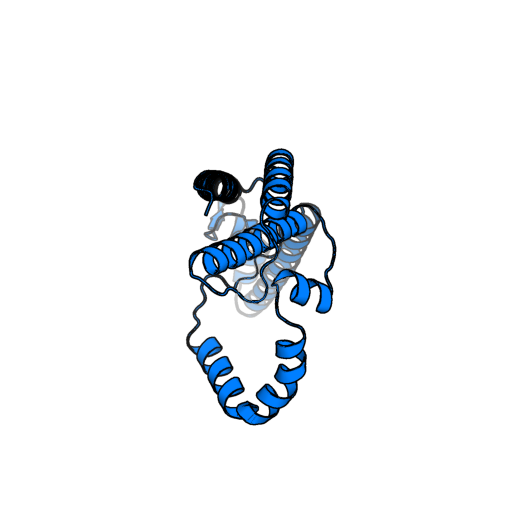1.00 74.88 119 ILE A N 1
ATOM 969 C CA . ILE A 1 119 ? -16.809 1.300 -11.308 1.00 74.88 119 ILE A CA 1
ATOM 970 C C . ILE A 1 119 ? -16.240 1.930 -12.581 1.00 74.88 119 ILE A C 1
ATOM 972 O O . ILE A 1 119 ? -15.152 2.500 -12.529 1.00 74.88 119 ILE A O 1
ATOM 976 N N . ASP A 1 120 ? -16.975 1.905 -13.692 1.00 74.88 120 ASP A N 1
ATOM 977 C CA . ASP A 1 120 ? -16.543 2.510 -14.955 1.00 74.88 120 ASP A CA 1
ATOM 978 C C . ASP A 1 120 ? -16.338 4.019 -14.812 1.00 74.88 120 ASP A C 1
ATOM 980 O O . ASP A 1 120 ? -15.316 4.551 -15.248 1.00 74.88 120 ASP A O 1
ATOM 984 N N . ARG A 1 121 ? -17.246 4.719 -14.121 1.00 74.19 121 ARG A N 1
ATOM 985 C CA . ARG A 1 121 ? -17.073 6.139 -13.792 1.00 74.19 121 ARG A CA 1
ATOM 986 C C . ARG A 1 121 ? -15.842 6.364 -12.931 1.00 74.19 121 ARG A C 1
ATOM 988 O O . ARG A 1 121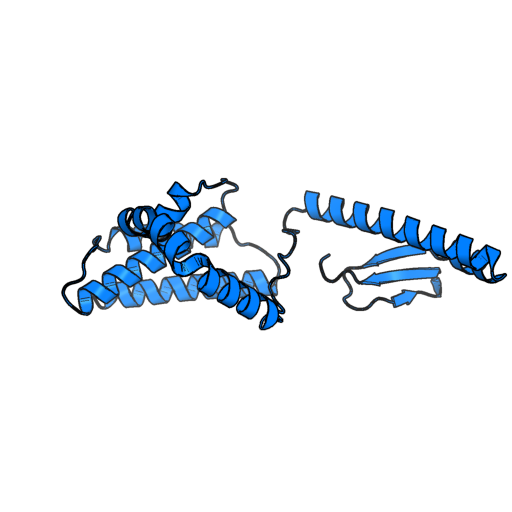 ? -15.101 7.299 -13.216 1.00 74.19 121 ARG A O 1
ATOM 995 N N . LEU A 1 122 ? -15.595 5.533 -11.918 1.00 64.38 122 LEU A N 1
ATOM 996 C CA . LEU A 1 122 ? -14.400 5.605 -11.071 1.00 64.38 122 LEU A CA 1
ATOM 997 C C . LEU A 1 122 ? -13.122 5.370 -11.871 1.00 64.38 122 LEU A C 1
ATOM 999 O O . LEU A 1 122 ? -12.151 6.074 -11.634 1.00 64.38 122 LEU A O 1
ATOM 1003 N N . TYR A 1 123 ? -13.117 4.434 -12.819 1.00 57.47 123 TYR A N 1
ATOM 1004 C CA . TYR A 1 123 ? -11.991 4.205 -13.727 1.00 57.47 123 TYR A CA 1
ATOM 1005 C C . TYR A 1 123 ? -11.777 5.380 -14.687 1.00 57.47 123 TYR A C 1
ATOM 1007 O O . TYR A 1 123 ? -10.637 5.742 -14.959 1.00 57.47 123 TYR A O 1
ATOM 1015 N N . GLN A 1 124 ? -12.852 6.007 -15.167 1.00 63.53 124 GLN A N 1
ATOM 1016 C CA . GLN A 1 124 ? -12.788 7.140 -16.096 1.00 63.53 124 GLN A CA 1
ATOM 1017 C C . GLN A 1 124 ? -12.467 8.480 -15.416 1.00 63.53 124 GLN A C 1
ATOM 1019 O O . GLN A 1 124 ? -11.837 9.337 -16.026 1.00 63.53 124 GLN A O 1
ATOM 1024 N N . THR A 1 125 ? -12.876 8.679 -14.158 1.00 55.09 125 THR A N 1
ATOM 1025 C CA . THR A 1 125 ? -12.551 9.888 -13.368 1.00 55.09 125 THR A CA 1
ATOM 1026 C C . THR A 1 125 ? -11.164 9.837 -12.746 1.00 55.09 125 THR A C 1
ATOM 1028 O O . THR A 1 125 ? -10.670 10.848 -12.249 1.00 55.09 125 THR A O 1
ATOM 1031 N N . LYS A 1 126 ? -10.515 8.676 -12.777 1.00 46.53 126 LYS A N 1
ATOM 1032 C CA . LYS A 1 126 ? -9.209 8.469 -12.182 1.00 46.53 126 LYS A CA 1
ATOM 1033 C C . LYS A 1 126 ? -8.106 8.487 -13.236 1.00 46.53 126 LYS A C 1
ATOM 1035 O O . LYS A 1 126 ? -7.512 7.464 -13.556 1.00 46.53 126 LYS A O 1
ATOM 1040 N N . ASP A 1 127 ? -7.681 9.702 -13.574 1.00 42.69 127 ASP A N 1
ATOM 1041 C CA . ASP A 1 127 ? -6.261 10.010 -13.399 1.00 42.69 127 ASP A CA 1
ATOM 1042 C C . ASP A 1 127 ? -5.942 9.764 -11.907 1.00 42.69 127 ASP A C 1
ATOM 1044 O O . ASP A 1 127 ? -6.022 10.673 -11.084 1.00 42.69 127 ASP A O 1
ATOM 1048 N N . ILE A 1 128 ? -5.675 8.515 -11.494 1.00 47.38 128 ILE A N 1
ATOM 1049 C CA . ILE A 1 128 ? -4.938 8.283 -10.245 1.00 47.38 128 ILE A CA 1
ATOM 1050 C C . ILE A 1 128 ? -3.465 8.380 -10.640 1.00 47.38 128 ILE A C 1
ATOM 1052 O O . ILE A 1 128 ? -2.917 7.387 -11.118 1.00 47.38 128 ILE A O 1
ATOM 1056 N N . PRO A 1 129 ? -2.775 9.508 -10.406 1.00 44.47 129 PRO A N 1
ATOM 1057 C CA . PRO A 1 129 ? -1.330 9.598 -10.632 1.00 44.47 129 PRO A CA 1
ATOM 1058 C C . PRO A 1 129 ? -0.506 8.607 -9.781 1.00 44.47 129 PRO A C 1
ATOM 1060 O O . PRO A 1 129 ? 0.692 8.479 -9.986 1.00 44.47 129 PRO A O 1
ATOM 1063 N N . ASN A 1 130 ? -1.140 7.889 -8.848 1.00 38.22 130 ASN A N 1
ATOM 1064 C CA . ASN A 1 130 ? -0.515 7.034 -7.834 1.00 38.22 130 ASN A CA 1
ATOM 1065 C C . ASN A 1 130 ? -0.972 5.559 -7.845 1.00 38.22 130 ASN A C 1
ATOM 1067 O O . ASN A 1 130 ? -0.713 4.855 -6.873 1.00 38.22 130 ASN A O 1
ATOM 1071 N N . LEU A 1 131 ? -1.667 5.075 -8.885 1.00 35.88 131 LEU A N 1
ATOM 1072 C CA . LEU A 1 131 ? -1.941 3.635 -9.044 1.00 35.88 131 LEU A CA 1
ATOM 1073 C C . LEU A 1 131 ? -0.994 3.005 -10.064 1.00 35.88 131 LEU A C 1
ATOM 1075 O O . LEU A 1 131 ? -1.282 1.972 -10.661 1.00 35.88 131 LEU A O 1
ATOM 1079 N N . GLU A 1 132 ? 0.184 3.603 -10.225 1.00 37.94 132 GLU A N 1
ATOM 1080 C CA . GLU A 1 132 ? 1.357 2.788 -10.463 1.00 37.94 132 GLU A CA 1
ATOM 1081 C C . GLU A 1 132 ? 1.532 1.951 -9.197 1.00 37.94 132 GLU A C 1
ATOM 1083 O O . GLU A 1 132 ? 1.986 2.445 -8.165 1.00 37.94 132 GLU A O 1
ATOM 1088 N N . PHE A 1 133 ? 1.127 0.679 -9.246 1.00 36.34 133 PHE A N 1
ATOM 1089 C CA . PHE A 1 133 ? 1.728 -0.307 -8.361 1.00 36.34 133 PHE A CA 1
ATOM 1090 C C . PHE A 1 133 ? 3.227 -0.191 -8.602 1.00 36.34 133 PHE A C 1
ATOM 1092 O O . PHE A 1 133 ? 3.737 -0.714 -9.596 1.00 36.34 133 PHE A O 1
ATOM 1099 N N . GLY A 1 134 ? 3.917 0.563 -7.745 1.00 40.34 134 GLY A N 1
ATOM 1100 C CA . GLY A 1 134 ? 5.361 0.576 -7.725 1.00 40.34 134 GLY A CA 1
ATOM 1101 C C . GLY A 1 134 ? 5.754 -0.883 -7.633 1.00 40.34 134 GLY A C 1
ATOM 1102 O O . GLY A 1 134 ? 5.424 -1.547 -6.649 1.00 40.34 134 GLY A O 1
ATOM 1103 N N . LEU A 1 135 ? 6.359 -1.418 -8.698 1.00 44.91 135 LEU A N 1
ATOM 1104 C CA . LEU A 1 135 ? 7.005 -2.719 -8.628 1.00 44.91 135 LEU A CA 1
ATOM 1105 C C . LEU A 1 135 ? 7.814 -2.680 -7.337 1.00 44.91 135 LEU A C 1
ATOM 1107 O O . LEU A 1 135 ? 8.598 -1.747 -7.166 1.00 44.91 135 LEU A O 1
ATOM 1111 N N . SER A 1 136 ? 7.578 -3.613 -6.412 1.00 43.72 136 SER A N 1
ATOM 1112 C CA . SER A 1 136 ? 8.345 -3.685 -5.169 1.00 43.72 136 SER A CA 1
ATOM 1113 C C . SER A 1 136 ? 9.807 -3.967 -5.527 1.00 43.72 136 SER A C 1
ATOM 1115 O O . SER A 1 136 ? 10.254 -5.109 -5.630 1.00 43.72 136 SER A O 1
ATOM 1117 N N . LEU A 1 137 ? 10.539 -2.894 -5.811 1.00 47.22 137 LEU A N 1
ATOM 1118 C CA . LEU A 1 137 ? 11.940 -2.860 -6.212 1.00 47.22 137 LEU A CA 1
ATOM 1119 C C . LEU A 1 137 ? 12.859 -2.787 -4.991 1.00 47.22 137 LEU A C 1
ATOM 1121 O O . LEU A 1 137 ? 14.077 -2.868 -5.143 1.00 47.22 137 LEU A O 1
ATOM 1125 N N . ASP A 1 138 ? 12.273 -2.751 -3.792 1.00 49.47 138 ASP A N 1
ATOM 1126 C CA . ASP A 1 138 ? 12.968 -2.851 -2.507 1.00 49.47 138 ASP A CA 1
ATOM 1127 C C . ASP A 1 138 ? 13.629 -4.219 -2.288 1.00 49.47 138 ASP A C 1
ATOM 1129 O O . ASP A 1 138 ? 14.442 -4.380 -1.383 1.00 49.47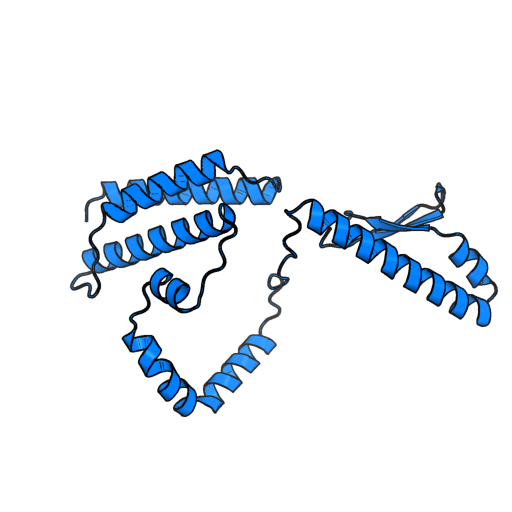 138 ASP A O 1
ATOM 1133 N N . ILE A 1 139 ? 13.356 -5.208 -3.149 1.00 56.25 139 ILE A N 1
ATOM 1134 C CA . ILE A 1 139 ? 14.090 -6.474 -3.179 1.00 56.25 139 ILE A CA 1
ATOM 1135 C C . ILE A 1 139 ? 15.247 -6.346 -4.191 1.00 56.25 139 ILE A C 1
ATOM 1137 O O . ILE A 1 139 ? 15.002 -6.365 -5.405 1.00 56.25 139 ILE A O 1
ATOM 1141 N N . PRO A 1 140 ? 16.528 -6.319 -3.759 1.00 56.34 140 PRO A N 1
ATOM 1142 C CA . PRO A 1 140 ? 17.678 -6.122 -4.654 1.00 56.34 140 PRO A CA 1
ATOM 1143 C C . PRO A 1 140 ? 17.761 -7.144 -5.797 1.00 56.34 140 PRO A C 1
ATOM 1145 O O . PRO A 1 140 ? 18.259 -6.854 -6.887 1.00 56.34 140 PRO A O 1
ATOM 1148 N N . SER A 1 141 ? 17.253 -8.360 -5.570 1.00 55.72 141 SER A N 1
ATOM 1149 C CA . SER A 1 141 ? 17.203 -9.417 -6.582 1.00 55.72 141 SER A CA 1
ATOM 1150 C C . SER A 1 141 ? 16.153 -9.155 -7.669 1.00 55.72 141 SER A C 1
ATOM 1152 O O . SER A 1 141 ? 16.387 -9.517 -8.824 1.00 55.72 141 SER A O 1
ATOM 1154 N N . VAL A 1 142 ? 15.036 -8.500 -7.333 1.00 59.34 142 VAL A N 1
ATOM 1155 C CA . VAL A 1 142 ? 13.983 -8.090 -8.273 1.00 59.34 142 VAL A CA 1
ATOM 1156 C C . VAL A 1 142 ? 14.445 -6.873 -9.058 1.00 59.34 142 VAL A C 1
ATOM 1158 O O . VAL A 1 142 ? 14.403 -6.917 -10.282 1.00 59.34 142 VAL A O 1
ATOM 1161 N N . ARG A 1 143 ? 15.028 -5.864 -8.397 1.00 61.56 143 ARG A N 1
ATOM 1162 C CA . ARG A 1 143 ? 15.646 -4.707 -9.065 1.00 61.56 143 ARG A CA 1
ATOM 1163 C C . ARG A 1 143 ? 16.675 -5.126 -10.112 1.00 61.56 143 ARG A C 1
ATOM 1165 O O . ARG A 1 143 ? 16.555 -4.767 -11.278 1.00 61.56 143 ARG A O 1
ATOM 1172 N N . LYS A 1 144 ? 17.622 -5.993 -9.741 1.00 63.56 144 LYS A N 1
ATOM 1173 C CA . LYS A 1 144 ? 18.651 -6.497 -10.665 1.00 63.56 144 LYS A CA 1
ATOM 1174 C C . LYS A 1 144 ? 18.065 -7.321 -11.819 1.00 63.56 144 LYS A C 1
ATOM 1176 O O . LYS A 1 144 ? 18.649 -7.366 -12.902 1.00 63.56 144 LYS A O 1
ATOM 1181 N N . LYS A 1 145 ? 16.936 -8.009 -11.609 1.00 68.00 145 LYS A N 1
ATOM 1182 C CA . LYS A 1 145 ? 16.209 -8.725 -12.672 1.00 68.00 145 LYS A CA 1
ATOM 1183 C C . LYS A 1 145 ? 15.478 -7.752 -13.599 1.00 68.00 145 LYS A C 1
ATOM 1185 O O . LYS A 1 145 ? 15.573 -7.929 -14.811 1.00 68.00 145 LYS A O 1
ATOM 1190 N N . SER A 1 146 ? 14.828 -6.728 -13.053 1.00 64.12 146 SER A N 1
ATOM 1191 C CA . SER A 1 146 ? 14.130 -5.676 -13.797 1.00 64.12 146 SER A CA 1
ATOM 1192 C C . SER A 1 146 ? 15.094 -4.824 -14.617 1.00 64.12 146 SER A C 1
ATOM 1194 O O . SER A 1 146 ? 14.859 -4.638 -15.805 1.00 64.12 146 SER A O 1
ATOM 1196 N N . GLU A 1 147 ? 16.233 -4.416 -14.052 1.00 66.38 147 GLU A N 1
ATOM 1197 C CA . GLU A 1 147 ? 17.318 -3.736 -14.773 1.00 66.38 147 GLU A CA 1
ATOM 1198 C C . GLU A 1 147 ? 17.833 -4.603 -15.926 1.00 66.38 147 GLU A C 1
ATOM 1200 O O . GLU A 1 147 ? 17.867 -4.162 -17.070 1.00 66.38 147 GLU A O 1
ATOM 1205 N N . LYS A 1 148 ? 18.148 -5.883 -15.673 1.00 73.00 148 LYS A N 1
ATOM 1206 C CA . LYS A 1 148 ? 18.581 -6.810 -16.735 1.00 73.00 148 LYS A CA 1
ATOM 1207 C C . LYS A 1 148 ? 17.521 -7.000 -17.819 1.00 73.00 148 LYS A C 1
ATOM 1209 O O . LYS A 1 148 ? 17.866 -7.113 -18.997 1.00 73.00 148 LYS A O 1
ATOM 1214 N N . PHE A 1 149 ? 16.250 -7.070 -17.437 1.00 74.38 149 PHE A N 1
ATOM 1215 C CA . PHE A 1 149 ? 15.134 -7.199 -18.366 1.00 74.38 149 PHE A CA 1
ATOM 1216 C C . PHE A 1 149 ? 14.963 -5.929 -19.209 1.00 74.38 149 PHE A C 1
ATOM 1218 O O . PHE A 1 149 ? 14.860 -6.025 -20.433 1.00 74.38 149 PHE A O 1
ATOM 1225 N N . ALA A 1 150 ? 15.009 -4.753 -18.585 1.00 72.12 150 ALA A N 1
ATOM 1226 C CA . ALA A 1 150 ? 14.948 -3.460 -19.251 1.00 72.12 150 ALA A CA 1
ATOM 1227 C C . ALA A 1 150 ? 16.117 -3.287 -20.227 1.00 72.12 150 ALA A C 1
ATOM 1229 O O . ALA A 1 150 ? 15.877 -3.082 -21.414 1.00 72.12 150 ALA A O 1
ATOM 1230 N N . THR A 1 151 ? 17.362 -3.503 -19.785 1.00 74.44 151 THR A N 1
ATOM 1231 C CA . THR A 1 151 ? 18.561 -3.443 -20.641 1.00 74.44 151 THR A CA 1
ATOM 1232 C C . THR A 1 151 ? 18.431 -4.359 -21.855 1.00 74.44 151 THR A C 1
ATOM 1234 O O . THR A 1 151 ? 18.708 -3.957 -22.985 1.00 74.44 151 THR A O 1
ATOM 1237 N N . LYS A 1 152 ? 17.960 -5.598 -21.656 1.00 78.50 152 LYS A N 1
ATOM 1238 C CA . LYS A 1 152 ? 17.802 -6.565 -22.750 1.00 78.50 152 LYS A CA 1
ATOM 1239 C C . LYS A 1 152 ? 16.748 -6.126 -23.768 1.00 78.50 152 LYS A C 1
ATOM 1241 O O . LYS A 1 152 ? 16.968 -6.298 -24.967 1.00 78.50 152 LYS A O 1
ATOM 1246 N N . ASN A 1 153 ? 15.609 -5.602 -23.318 1.00 75.94 153 ASN A N 1
ATOM 1247 C CA . ASN A 1 153 ? 14.533 -5.182 -24.216 1.00 75.94 153 ASN A CA 1
ATOM 1248 C C . ASN A 1 153 ? 14.854 -3.862 -24.915 1.00 75.94 153 ASN A C 1
ATOM 1250 O O . ASN A 1 153 ? 14.705 -3.782 -26.130 1.00 75.94 153 ASN A O 1
ATOM 1254 N N . ILE A 1 154 ? 15.380 -2.876 -24.191 1.00 77.12 154 ILE A N 1
ATOM 1255 C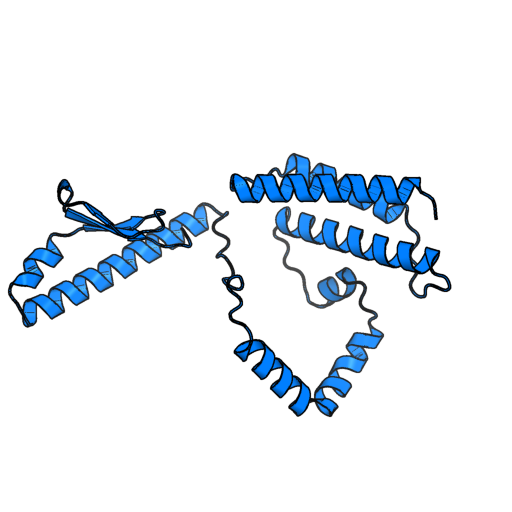 CA . ILE A 1 154 ? 15.828 -1.598 -24.753 1.00 77.12 154 ILE A CA 1
ATOM 1256 C C . ILE A 1 154 ? 16.895 -1.831 -25.823 1.00 77.12 154 ILE A C 1
ATOM 1258 O O . ILE A 1 154 ? 16.756 -1.346 -26.944 1.00 77.12 154 ILE A O 1
ATOM 1262 N N . GLY A 1 155 ? 17.901 -2.664 -25.538 1.00 75.75 155 GLY A N 1
ATOM 1263 C CA . GLY A 1 155 ? 18.921 -3.018 -26.524 1.00 75.75 155 GLY A CA 1
ATOM 1264 C C . GLY A 1 155 ? 18.353 -3.742 -27.753 1.00 75.75 155 GLY A C 1
ATOM 1265 O O . GLY A 1 155 ? 18.821 -3.523 -28.870 1.00 75.75 155 GLY A O 1
ATOM 1266 N N . ARG A 1 156 ? 17.322 -4.587 -27.590 1.00 79.44 156 ARG A N 1
ATOM 1267 C CA . ARG A 1 156 ? 16.629 -5.233 -28.723 1.00 79.44 156 ARG A CA 1
ATOM 1268 C C . ARG A 1 156 ? 15.871 -4.224 -29.578 1.00 79.44 156 ARG A C 1
ATOM 1270 O O . ARG A 1 156 ? 16.032 -4.253 -30.795 1.00 79.44 156 ARG A O 1
ATOM 1277 N N . TYR A 1 157 ? 15.085 -3.345 -28.959 1.00 78.31 157 TYR A N 1
ATOM 1278 C CA . TYR A 1 157 ? 14.347 -2.302 -29.670 1.00 78.31 157 TYR A CA 1
ATOM 1279 C C . TYR A 1 157 ? 15.289 -1.348 -30.393 1.00 78.31 157 TYR A C 1
ATOM 1281 O O . TYR A 1 157 ? 15.071 -1.058 -31.564 1.00 78.31 157 TYR A O 1
ATOM 1289 N N . HIS A 1 158 ? 16.380 -0.940 -29.744 1.00 75.56 158 HIS A N 1
ATOM 1290 C CA . HIS A 1 158 ? 17.381 -0.080 -30.358 1.00 75.56 158 HIS A CA 1
ATOM 1291 C C . HIS A 1 158 ? 18.030 -0.722 -31.588 1.00 75.56 158 HIS A C 1
ATOM 1293 O O . HIS A 1 158 ? 18.102 -0.094 -32.639 1.00 75.56 158 HIS A O 1
ATOM 1299 N N . LYS A 1 159 ? 18.420 -2.000 -31.505 1.00 78.69 159 LYS A N 1
ATOM 1300 C CA . LYS A 1 159 ? 18.959 -2.740 -32.659 1.00 78.69 159 LYS A CA 1
ATOM 1301 C C . LYS A 1 159 ? 17.933 -2.917 -33.774 1.00 78.69 159 LYS A C 1
ATOM 1303 O O . LYS A 1 159 ? 18.299 -2.880 -34.945 1.00 78.69 159 LYS A O 1
ATOM 1308 N N . HIS A 1 160 ? 16.667 -3.138 -33.427 1.00 78.19 160 HIS A N 1
ATOM 1309 C CA . HIS A 1 160 ? 15.603 -3.296 -34.414 1.00 78.19 160 HIS A CA 1
ATOM 1310 C C . HIS A 1 160 ? 15.316 -1.977 -35.143 1.00 78.19 160 HIS A C 1
ATOM 1312 O O . HIS A 1 160 ? 15.280 -1.965 -36.369 1.00 78.19 160 HIS A O 1
ATOM 1318 N N . LEU A 1 161 ? 15.228 -0.867 -34.403 1.00 72.69 161 LEU A N 1
ATOM 1319 C CA . LEU A 1 161 ? 15.141 0.488 -34.955 1.00 72.69 161 LEU A CA 1
ATOM 1320 C C . LEU A 1 161 ? 16.367 0.835 -35.802 1.00 72.69 161 LEU A C 1
ATOM 1322 O O . LEU A 1 161 ? 16.209 1.363 -36.893 1.00 72.69 161 LEU A O 1
ATOM 1326 N N . GLY A 1 162 ? 17.573 0.495 -35.342 1.00 68.12 162 GLY A N 1
ATOM 1327 C CA . GLY A 1 162 ? 18.809 0.704 -36.094 1.00 68.12 162 GLY A CA 1
ATOM 1328 C C . GLY A 1 162 ? 18.797 -0.006 -37.448 1.00 68.12 162 GLY A C 1
ATOM 1329 O O . GLY A 1 162 ? 19.110 0.623 -38.451 1.00 68.12 162 GLY A O 1
ATOM 1330 N N . ARG A 1 163 ? 18.363 -1.275 -37.502 1.00 75.25 163 ARG A N 1
ATOM 1331 C CA . ARG A 1 163 ? 18.207 -2.029 -38.763 1.00 75.25 163 ARG A CA 1
ATOM 1332 C C . ARG A 1 163 ? 17.135 -1.432 -39.668 1.00 75.25 163 ARG A C 1
ATOM 1334 O O . ARG A 1 163 ? 17.399 -1.187 -40.835 1.00 75.25 163 ARG A O 1
ATOM 1341 N N . LEU A 1 164 ? 15.963 -1.133 -39.111 1.00 71.88 164 LEU A N 1
ATOM 1342 C CA . LEU A 1 164 ? 14.865 -0.520 -39.858 1.00 71.88 164 LEU A CA 1
ATOM 1343 C C . LEU A 1 164 ? 15.281 0.830 -40.467 1.00 71.88 164 LEU A C 1
ATOM 1345 O O . LEU A 1 164 ? 14.972 1.124 -41.616 1.00 71.88 164 LEU A O 1
ATOM 1349 N N . LEU A 1 165 ? 16.026 1.641 -39.714 1.00 63.28 165 LEU A N 1
ATOM 1350 C CA . LEU A 1 165 ? 16.552 2.918 -40.187 1.00 63.28 165 LEU A CA 1
ATOM 1351 C C . LEU A 1 165 ? 17.738 2.757 -41.138 1.00 63.28 165 LEU A C 1
ATOM 1353 O O . LEU A 1 165 ? 17.929 3.646 -41.959 1.00 63.28 165 LEU A O 1
ATOM 1357 N N . GLN A 1 166 ? 18.505 1.666 -41.052 1.00 68.44 166 GLN A N 1
ATOM 1358 C CA . GLN A 1 166 ? 19.572 1.323 -41.999 1.00 68.44 166 GLN A CA 1
ATOM 1359 C C . GLN A 1 166 ? 19.013 1.007 -43.387 1.00 68.44 166 GLN A C 1
ATOM 1361 O O . GLN A 1 166 ? 19.561 1.461 -44.388 1.00 68.44 166 GLN A O 1
ATOM 1366 N N . ASP A 1 167 ? 17.901 0.271 -43.428 1.00 63.00 167 ASP A N 1
ATOM 1367 C CA . ASP A 1 167 ? 17.208 -0.083 -44.669 1.00 63.00 167 ASP A CA 1
ATOM 1368 C C . ASP A 1 167 ? 16.585 1.153 -45.348 1.00 63.00 167 ASP A C 1
ATOM 1370 O O . ASP A 1 167 ? 16.412 1.182 -46.565 1.00 63.00 167 ASP A O 1
ATOM 1374 N N . LEU A 1 168 ? 16.280 2.196 -44.565 1.00 59.06 168 LEU A N 1
ATOM 1375 C CA . LEU A 1 168 ? 15.670 3.445 -45.033 1.00 59.06 168 LEU A CA 1
ATOM 1376 C C . LEU A 1 168 ? 16.686 4.580 -45.268 1.00 59.06 168 LEU A C 1
ATOM 1378 O O . LEU A 1 168 ? 16.439 5.460 -46.091 1.00 59.06 168 LEU A O 1
ATOM 1382 N N . THR A 1 169 ? 17.812 4.602 -44.545 1.00 58.66 169 THR A N 1
ATOM 1383 C CA . THR A 1 169 ? 18.819 5.680 -44.550 1.00 58.66 169 THR A CA 1
ATOM 1384 C C . THR A 1 169 ? 20.210 5.175 -44.120 1.00 58.66 169 THR A C 1
ATOM 1386 O O . THR A 1 169 ? 20.337 4.261 -43.313 1.00 58.66 169 THR A O 1
ATOM 1389 N N . GLY A 1 170 ? 21.298 5.841 -44.530 1.00 57.03 170 GLY A N 1
ATOM 1390 C CA . GLY A 1 170 ? 22.663 5.521 -44.054 1.00 57.03 170 GLY A CA 1
ATOM 1391 C C . GLY A 1 170 ? 22.912 5.749 -42.547 1.00 57.03 170 GLY A C 1
ATOM 1392 O O . GLY A 1 170 ? 24.002 5.470 -42.049 1.00 57.03 170 GLY A O 1
ATOM 1393 N N . VAL A 1 171 ? 21.911 6.249 -41.811 1.00 58.19 171 VAL A N 1
ATOM 1394 C CA . VAL A 1 171 ? 21.976 6.614 -40.386 1.00 58.19 171 VAL A CA 1
ATOM 1395 C C . VAL A 1 171 ? 21.907 5.384 -39.469 1.00 58.19 171 VAL A C 1
ATOM 1397 O O . VAL A 1 171 ? 22.321 5.452 -38.314 1.00 58.19 171 VAL A O 1
ATOM 1400 N N . GLY A 1 172 ? 21.465 4.225 -39.964 1.00 57.53 172 GLY A N 1
ATOM 1401 C CA . GLY A 1 172 ? 21.391 3.001 -39.154 1.00 57.53 172 GLY A CA 1
ATOM 1402 C C . GLY A 1 172 ? 22.737 2.531 -38.580 1.00 57.53 172 GLY A C 1
ATOM 1403 O O . GLY A 1 172 ? 22.785 2.046 -37.451 1.00 57.53 172 GLY A O 1
ATOM 1404 N N . ASN A 1 173 ? 23.848 2.778 -39.287 1.00 60.47 173 ASN A N 1
ATOM 1405 C CA . ASN A 1 173 ? 25.200 2.505 -38.777 1.00 60.47 173 ASN A CA 1
ATOM 1406 C C . ASN A 1 173 ? 25.543 3.365 -37.550 1.00 60.47 173 ASN A C 1
ATOM 1408 O O . ASN A 1 173 ? 26.205 2.897 -36.631 1.00 60.47 173 ASN A O 1
ATOM 1412 N N . PHE A 1 174 ? 25.050 4.605 -37.506 1.00 61.06 174 PHE A N 1
ATOM 1413 C CA . PHE A 1 174 ? 25.245 5.508 -36.372 1.00 61.06 174 PHE A CA 1
ATOM 1414 C C . PHE A 1 174 ? 24.453 5.053 -35.138 1.00 61.06 174 PHE A C 1
ATOM 1416 O O . PHE A 1 174 ? 24.935 5.181 -34.019 1.00 61.06 174 PHE A O 1
ATOM 1423 N N . PHE A 1 175 ? 23.267 4.467 -35.335 1.00 59.34 175 PHE A N 1
ATOM 1424 C CA . PHE A 1 175 ? 22.497 3.843 -34.254 1.00 59.34 175 PHE A CA 1
ATOM 1425 C C . PHE A 1 175 ? 23.164 2.562 -33.732 1.00 59.34 175 PHE A C 1
ATOM 1427 O O . PHE A 1 175 ? 23.131 2.312 -32.537 1.00 59.34 175 PHE A O 1
ATOM 1434 N N . GLY A 1 176 ? 23.809 1.766 -34.591 1.00 61.19 176 GLY A N 1
ATOM 1435 C CA . GLY A 1 176 ? 24.548 0.570 -34.158 1.00 61.19 176 GLY A CA 1
ATOM 1436 C C . GLY A 1 176 ? 25.732 0.859 -33.223 1.00 61.19 176 GLY A C 1
ATOM 1437 O O . GLY A 1 176 ? 26.087 0.005 -32.411 1.00 61.19 176 GLY A O 1
ATOM 1438 N N . ASP A 1 177 ? 26.298 2.062 -33.322 1.00 66.56 177 ASP A N 1
ATOM 1439 C CA . ASP A 1 177 ? 27.439 2.554 -32.542 1.00 66.56 177 ASP A CA 1
ATOM 1440 C C . ASP A 1 177 ? 27.060 3.124 -31.162 1.00 66.56 177 ASP A C 1
ATOM 1442 O O . ASP A 1 177 ? 27.950 3.466 -30.377 1.00 66.56 177 ASP A O 1
ATOM 1446 N N . ILE A 1 178 ? 25.762 3.285 -30.885 1.00 71.00 178 ILE A N 1
ATOM 1447 C CA . ILE A 1 178 ? 25.256 3.864 -29.640 1.00 71.00 178 ILE A CA 1
ATOM 1448 C C . ILE A 1 178 ? 24.919 2.739 -28.661 1.00 71.00 178 ILE A C 1
ATOM 1450 O O . ILE A 1 178 ? 24.132 1.840 -28.955 1.00 71.00 178 ILE A O 1
ATOM 1454 N N . ASP A 1 179 ? 25.500 2.799 -27.466 1.00 71.44 179 ASP A N 1
ATOM 1455 C CA . ASP A 1 179 ? 25.155 1.878 -26.386 1.00 71.44 179 ASP A CA 1
ATOM 1456 C C . ASP A 1 179 ? 23.951 2.420 -25.612 1.00 71.44 179 ASP A C 1
ATOM 1458 O O . ASP A 1 179 ? 23.931 3.590 -25.225 1.00 71.44 179 ASP A O 1
ATOM 1462 N N . VAL A 1 180 ? 22.925 1.599 -25.390 1.00 76.88 180 VAL A N 1
ATOM 1463 C CA . VAL A 1 180 ? 21.686 2.053 -24.743 1.00 76.88 180 VAL A CA 1
ATOM 1464 C C . VAL A 1 180 ? 21.508 1.343 -23.424 1.00 76.88 180 VAL A C 1
ATOM 1466 O O . VAL A 1 180 ? 21.382 0.118 -23.367 1.00 76.88 180 VAL A O 1
ATOM 1469 N N . VAL A 1 181 ? 21.463 2.137 -22.362 1.00 74.00 181 VAL A N 1
ATOM 1470 C CA . VAL A 1 181 ? 21.439 1.647 -20.987 1.00 74.00 181 VAL A CA 1
ATOM 1471 C C . VAL A 1 181 ? 20.288 2.290 -20.215 1.00 74.00 181 VAL A C 1
ATOM 1473 O O . VAL A 1 181 ? 19.958 3.454 -20.454 1.00 74.00 181 VAL A O 1
ATOM 1476 N N . PRO A 1 182 ? 19.647 1.562 -19.293 1.00 75.44 182 PRO A N 1
ATOM 1477 C CA . PRO A 1 182 ? 18.691 2.165 -18.377 1.00 75.44 182 PRO A CA 1
ATOM 1478 C C . PRO A 1 182 ? 19.414 3.048 -17.347 1.00 75.44 182 PRO A C 1
ATOM 1480 O O . PRO A 1 182 ? 20.525 2.727 -16.923 1.00 75.44 182 PRO A O 1
ATOM 1483 N N . THR A 1 183 ? 18.782 4.147 -16.933 1.00 70.81 183 THR A N 1
ATOM 1484 C CA . THR A 1 183 ? 19.251 5.012 -15.838 1.00 70.81 183 THR A CA 1
ATOM 1485 C C . THR A 1 183 ? 18.119 5.297 -14.856 1.00 70.81 183 THR A C 1
ATOM 1487 O O . THR A 1 183 ? 16.950 5.365 -15.232 1.00 70.81 183 THR A O 1
ATOM 1490 N N . ASP A 1 184 ? 18.513 5.472 -13.601 1.00 65.62 184 ASP A N 1
ATOM 1491 C CA . ASP A 1 184 ? 17.736 5.994 -12.473 1.00 65.62 184 ASP A CA 1
ATOM 1492 C C . ASP A 1 184 ? 17.455 7.506 -12.578 1.00 65.62 184 ASP A C 1
ATOM 1494 O O . ASP A 1 184 ? 16.668 8.065 -11.814 1.00 65.62 184 ASP A O 1
ATOM 1498 N N . ASN A 1 185 ? 18.089 8.202 -13.528 1.00 68.00 185 ASN A N 1
ATOM 1499 C CA . ASN A 1 185 ? 17.805 9.605 -13.778 1.00 68.00 185 ASN A CA 1
ATOM 1500 C C . ASN A 1 185 ? 16.407 9.749 -14.416 1.00 68.00 185 ASN A C 1
ATOM 1502 O O . ASN A 1 185 ? 16.161 9.157 -15.470 1.00 68.00 185 ASN A O 1
ATOM 1506 N N . PRO A 1 186 ? 15.503 10.573 -13.852 1.00 64.56 186 PRO A N 1
ATOM 1507 C CA . PRO A 1 186 ? 14.151 10.753 -14.385 1.00 64.56 186 PRO A CA 1
ATOM 1508 C C . PRO A 1 186 ? 14.118 11.348 -15.800 1.00 64.56 186 PRO A C 1
ATOM 1510 O O . PRO A 1 186 ? 13.097 11.260 -16.479 1.00 64.56 186 PRO A O 1
ATOM 1513 N N . ARG A 1 187 ? 15.214 11.956 -16.273 1.00 71.31 187 ARG A N 1
ATOM 1514 C CA . ARG A 1 187 ? 15.340 12.419 -17.659 1.00 71.31 187 ARG A CA 1
ATOM 1515 C C . ARG A 1 187 ? 16.315 11.544 -18.430 1.00 71.31 187 A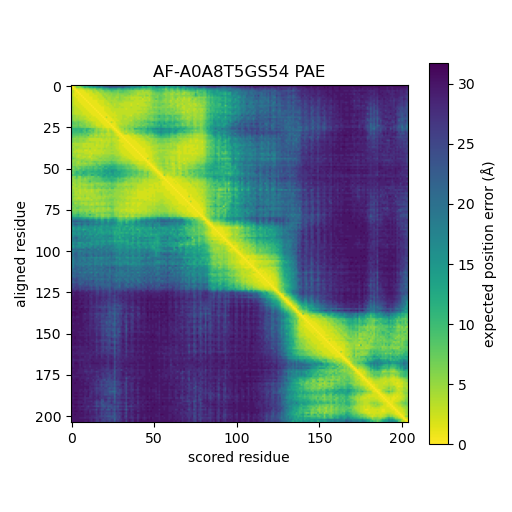RG A C 1
ATOM 1517 O O . ARG A 1 187 ? 17.481 11.429 -18.064 1.00 71.31 187 ARG A O 1
ATOM 1524 N N . SER A 1 188 ? 15.844 11.008 -19.553 1.00 76.50 188 SER A N 1
ATOM 1525 C CA . SER A 1 188 ? 16.705 10.368 -20.547 1.00 76.50 188 SER A CA 1
ATOM 1526 C C . SER A 1 188 ? 17.715 11.374 -21.101 1.00 76.50 188 SER A C 1
ATOM 1528 O O . SER A 1 188 ? 17.365 12.525 -21.370 1.00 76.50 188 SER A O 1
ATOM 1530 N N . TYR A 1 189 ? 18.960 10.947 -21.293 1.00 73.19 189 TYR A N 1
ATOM 1531 C CA . TYR A 1 189 ? 20.028 11.800 -21.808 1.00 73.19 189 TYR A CA 1
ATOM 1532 C C . TYR A 1 189 ? 20.978 11.025 -22.718 1.00 73.19 189 TYR A C 1
ATOM 1534 O O . TYR A 1 189 ? 21.152 9.814 -22.596 1.00 73.19 189 TYR A O 1
ATOM 1542 N N . PHE A 1 190 ? 21.626 11.741 -23.633 1.00 71.62 190 PHE A N 1
ATOM 1543 C CA . PHE A 1 190 ? 22.673 11.190 -24.483 1.00 71.62 190 PHE A CA 1
ATOM 1544 C C . PHE A 1 190 ? 24.035 11.713 -24.028 1.00 71.62 190 PHE A C 1
ATOM 1546 O O . PHE A 1 190 ? 24.230 12.921 -23.901 1.00 71.62 190 PHE A O 1
ATOM 1553 N N . ASN A 1 191 ? 24.979 10.805 -23.781 1.00 68.56 191 ASN A N 1
ATOM 1554 C CA . ASN A 1 191 ? 26.371 11.132 -23.508 1.00 68.56 191 ASN A CA 1
ATOM 1555 C C . ASN A 1 191 ? 27.186 10.993 -24.806 1.00 68.56 191 ASN A C 1
ATOM 1557 O O . ASN A 1 191 ? 27.518 9.866 -25.190 1.00 68.56 191 ASN A O 1
ATOM 1561 N N . PRO A 1 192 ? 27.544 12.106 -25.471 1.00 59.31 192 PRO A N 1
ATOM 1562 C CA . PRO A 1 192 ? 28.239 12.066 -26.755 1.00 59.31 192 PRO A CA 1
ATOM 1563 C C . PRO A 1 192 ? 29.659 11.501 -26.641 1.00 59.31 192 PRO A C 1
ATOM 1565 O O . PRO A 1 192 ? 30.140 10.862 -27.572 1.00 59.31 192 PRO A O 1
ATOM 1568 N N . THR A 1 193 ? 30.314 11.667 -25.490 1.00 61.78 193 THR A N 1
ATOM 1569 C CA . THR A 1 193 ? 31.686 11.196 -25.254 1.00 61.78 193 THR A CA 1
ATOM 1570 C C . THR A 1 193 ? 31.757 9.677 -25.125 1.00 61.78 193 THR A C 1
ATOM 1572 O O . THR A 1 193 ? 32.729 9.062 -25.552 1.00 61.78 193 THR A O 1
ATOM 1575 N N . ARG A 1 194 ? 30.726 9.058 -24.539 1.00 63.94 194 ARG A N 1
ATOM 1576 C CA . ARG A 1 194 ? 30.631 7.598 -24.372 1.00 63.94 194 ARG A CA 1
ATOM 1577 C C . ARG A 1 194 ? 29.772 6.921 -25.444 1.00 63.94 194 ARG A C 1
ATOM 1579 O O . ARG A 1 194 ? 29.633 5.705 -25.409 1.00 63.94 194 ARG A O 1
ATOM 1586 N N . LYS A 1 195 ? 29.191 7.703 -26.367 1.00 67.69 195 LYS A N 1
ATOM 1587 C CA . LYS A 1 195 ? 28.138 7.274 -27.304 1.00 67.69 195 LYS A CA 1
ATOM 1588 C C . LYS A 1 195 ? 27.029 6.487 -26.591 1.00 67.69 195 LYS A C 1
ATOM 1590 O O . LYS A 1 195 ? 26.560 5.473 -27.092 1.00 67.69 195 LYS A O 1
ATOM 1595 N N . THR A 1 196 ? 26.630 6.930 -25.399 1.00 74.25 196 THR A N 1
ATOM 1596 C CA . THR A 1 196 ? 25.655 6.203 -24.576 1.00 74.25 196 THR A CA 1
ATOM 1597 C C . THR A 1 196 ? 24.335 6.952 -24.531 1.00 74.25 196 THR A C 1
ATOM 1599 O O . THR A 1 196 ? 24.300 8.109 -24.113 1.00 74.25 196 THR A O 1
ATOM 1602 N N . LEU A 1 197 ? 23.244 6.298 -24.915 1.00 76.00 197 LEU A N 1
ATOM 1603 C CA . LEU A 1 197 ? 21.888 6.793 -24.703 1.00 76.00 197 LEU A CA 1
ATOM 1604 C C . LEU A 1 197 ? 21.344 6.184 -23.407 1.00 76.00 197 LEU A C 1
ATOM 1606 O O . LEU A 1 197 ? 21.023 4.999 -23.342 1.00 76.00 197 LEU A O 1
ATOM 1610 N N . ALA A 1 198 ? 21.265 7.002 -22.365 1.00 76.38 198 ALA A N 1
ATOM 1611 C CA . ALA A 1 198 ? 20.701 6.616 -21.086 1.00 76.38 198 ALA A CA 1
ATOM 1612 C C . ALA A 1 198 ? 19.193 6.893 -21.099 1.00 76.38 198 ALA A C 1
ATOM 1614 O O . ALA A 1 198 ? 18.774 8.044 -21.245 1.00 76.38 198 ALA A O 1
ATOM 1615 N N . ILE A 1 199 ? 18.378 5.847 -20.972 1.00 77.25 199 ILE A N 1
ATOM 1616 C CA . ILE A 1 199 ? 16.916 5.968 -20.938 1.00 77.25 199 ILE A CA 1
ATOM 1617 C C . ILE A 1 199 ? 16.462 5.956 -19.484 1.00 77.25 199 ILE A C 1
ATOM 1619 O O . ILE A 1 199 ? 16.681 4.972 -18.776 1.00 77.25 199 ILE A O 1
ATOM 1623 N N . GLY A 1 200 ? 15.853 7.059 -19.053 1.00 68.75 200 GLY A N 1
ATOM 1624 C CA . GLY A 1 200 ? 15.283 7.193 -17.720 1.00 68.75 200 GLY A CA 1
ATOM 1625 C C . GLY A 1 200 ? 14.107 6.247 -17.557 1.00 68.75 200 GLY A C 1
ATOM 1626 O O . GLY A 1 200 ? 13.162 6.294 -18.346 1.00 68.75 200 GLY A O 1
ATOM 1627 N N . ILE A 1 201 ? 14.173 5.378 -16.552 1.00 68.38 201 ILE A N 1
ATOM 1628 C CA . ILE A 1 201 ? 13.067 4.494 -16.192 1.00 68.38 201 ILE A CA 1
ATOM 1629 C C . ILE A 1 201 ? 12.583 4.956 -14.820 1.00 68.38 201 ILE A C 1
ATOM 1631 O O . ILE A 1 201 ? 13.255 4.652 -13.840 1.00 68.38 201 ILE A O 1
ATOM 1635 N N . PRO A 1 202 ? 11.440 5.667 -14.730 1.00 56.69 202 PRO A N 1
ATOM 1636 C CA . PRO A 1 202 ? 10.946 6.271 -13.485 1.00 56.69 202 PRO A CA 1
ATOM 1637 C C . PRO A 1 202 ? 10.809 5.293 -12.311 1.00 56.69 202 PRO A C 1
ATOM 1639 O O . PRO A 1 202 ? 10.792 5.709 -11.157 1.00 56.69 202 PRO A O 1
ATOM 1642 N N . ALA A 1 203 ? 10.722 3.998 -12.620 1.00 54.59 203 ALA A N 1
ATOM 1643 C CA . ALA A 1 203 ? 10.604 2.930 -11.649 1.00 54.59 203 ALA A CA 1
ATOM 1644 C C . ALA A 1 203 ? 11.949 2.423 -11.084 1.00 54.59 203 ALA A C 1
ATOM 1646 O O . ALA A 1 203 ? 11.926 1.938 -9.966 1.00 54.59 203 ALA A O 1
ATOM 1647 N N . ILE A 1 204 ? 13.096 2.503 -11.784 1.00 47.56 204 ILE A N 1
ATOM 1648 C CA . ILE A 1 204 ? 14.402 1.945 -11.321 1.00 47.56 204 ILE A CA 1
ATOM 1649 C C . ILE A 1 204 ? 15.126 2.918 -10.378 1.00 47.56 204 ILE A C 1
ATOM 1651 O O . ILE A 1 204 ? 15.743 2.450 -9.384 1.00 47.56 204 ILE A O 1
#

pLDDT: mean 70.6, std 10.99, range [35.88, 90.44]

Radius of gyration: 25.68 Å; Cα contacts (8 Å, |Δi|>4): 156; chains: 1; bounding box: 61×28×74 Å

Solvent-accessible surface area (backbone atoms only — not comparable to full-atom values): 11666 Å² total; per-residue (Å²): 122,66,66,67,58,55,55,52,50,54,51,52,52,52,52,50,50,50,51,50,53,48,23,68,74,68,75,45,86,56,67,72,60,54,49,56,49,37,53,52,37,50,60,52,39,71,72,45,73,92,49,92,75,55,88,46,73,60,45,40,51,47,30,54,49,37,49,49,37,51,41,52,35,47,59,50,46,52,74,76,35,93,74,85,79,55,70,68,56,53,39,58,56,71,66,54,57,69,67,63,58,70,47,41,60,63,53,47,68,75,41,40,67,66,50,51,51,50,49,51,48,53,61,72,71,45,85,55,93,73,72,65,76,68,72,77,50,88,41,68,72,51,36,56,48,51,51,52,50,47,33,54,49,52,43,49,51,50,53,51,52,16,50,57,38,39,80,75,36,87,60,12,64,62,47,69,66,42,47,55,40,72,34,70,47,79,65,58,48,75,40,79,91,75,34,30,40,34,42,36,39,89,86,101